Protein AF-0000000074219766 (afdb_homodimer)

Structure (mmCIF, N/CA/C/O backbone):
data_AF-0000000074219766-model_v1
#
loop_
_entity.id
_entity.type
_entity.pdbx_description
1 polymer 'Uncharacterized protein LOC113796504'
#
loop_
_atom_site.group_PDB
_atom_site.id
_atom_site.type_symbol
_atom_site.label_atom_id
_atom_site.label_alt_id
_atom_site.label_comp_id
_atom_site.label_asym_id
_atom_site.label_entity_id
_atom_site.label_seq_id
_atom_site.pdbx_PDB_ins_code
_atom_site.Cartn_x
_atom_site.Cartn_y
_atom_site.Cartn_z
_atom_site.occupancy
_atom_site.B_iso_or_equiv
_atom_site.auth_seq_id
_atom_site.auth_comp_id
_atom_site.auth_asym_id
_atom_site.auth_atom_id
_atom_site.pdbx_PDB_model_num
ATOM 1 N N . MET A 1 1 ? -14.242 17.078 19.812 1 43.06 1 MET A N 1
ATOM 2 C CA . MET A 1 1 ? -14.758 15.852 20.406 1 43.06 1 MET A CA 1
ATOM 3 C C . MET A 1 1 ? -14.766 14.719 19.375 1 43.06 1 MET A C 1
ATOM 5 O O . MET A 1 1 ? -15.086 14.93 18.203 1 43.06 1 MET A O 1
ATOM 9 N N . ALA A 1 2 ? -13.945 13.859 19.609 1 56.91 2 ALA A N 1
ATOM 10 C CA . ALA A 1 2 ? -13.969 12.695 18.734 1 56.91 2 ALA A CA 1
ATOM 11 C C . ALA A 1 2 ? -15.375 12.109 18.641 1 56.91 2 ALA A C 1
ATOM 13 O O . ALA A 1 2 ? -16.016 11.828 19.656 1 56.91 2 ALA A O 1
ATOM 14 N N . HIS A 1 3 ? -16.125 12.391 17.609 1 68.75 3 HIS A N 1
ATOM 15 C CA . HIS A 1 3 ? -17.453 11.852 17.312 1 68.75 3 HIS A CA 1
ATOM 16 C C . HIS A 1 3 ? -17.438 10.328 17.25 1 68.75 3 HIS A C 1
ATOM 18 O O . HIS A 1 3 ? -16.391 9.727 17 1 68.75 3 HIS A O 1
ATOM 24 N N . TRP A 1 4 ? -18.391 9.672 17.938 1 74.44 4 TRP A N 1
ATOM 25 C CA . TRP A 1 4 ? -18.562 8.219 17.953 1 74.44 4 TRP A CA 1
ATOM 26 C C . TRP A 1 4 ? -18.156 7.613 16.625 1 74.44 4 TRP A C 1
ATOM 28 O O . TRP A 1 4 ? -17.641 6.496 16.578 1 74.44 4 TRP A O 1
ATOM 38 N N . SER A 1 5 ? -18.344 8.367 15.609 1 78.31 5 SER A N 1
ATOM 39 C CA . SER A 1 5 ? -18.047 7.875 14.266 1 78.31 5 SER A CA 1
ATOM 40 C C . SER A 1 5 ? -16.547 7.695 14.055 1 78.31 5 SER A C 1
ATOM 42 O O . SER A 1 5 ? -16.109 6.805 13.32 1 78.31 5 SER A O 1
ATOM 44 N N . ASP A 1 6 ? -15.789 8.398 14.758 1 84.25 6 ASP A N 1
ATOM 45 C CA . ASP A 1 6 ? -14.336 8.289 14.641 1 84.25 6 ASP A CA 1
ATOM 46 C C . ASP A 1 6 ? -13.828 6.992 15.273 1 84.25 6 ASP A C 1
ATOM 48 O O . ASP A 1 6 ? -13.047 6.266 14.656 1 84.25 6 ASP A O 1
ATOM 52 N N . TYR A 1 7 ? -14.344 6.703 16.375 1 86.56 7 TYR A N 1
ATOM 53 C CA . TYR A 1 7 ? -13.906 5.508 17.078 1 86.56 7 TYR A CA 1
ATOM 54 C C . TYR A 1 7 ? -14.367 4.246 16.359 1 86.56 7 TYR A C 1
ATOM 56 O O . TYR A 1 7 ? -13.617 3.268 16.281 1 86.56 7 TYR A O 1
ATOM 64 N N . SER A 1 8 ? -15.539 4.352 15.891 1 87.62 8 SER A N 1
ATOM 65 C CA . SER A 1 8 ? -16.062 3.186 15.18 1 87.62 8 SER A CA 1
ATOM 66 C C . SER A 1 8 ? -15.273 2.92 13.906 1 87.62 8 SER A C 1
ATOM 68 O O . SER A 1 8 ? -14.938 1.772 13.602 1 87.62 8 SER A O 1
ATOM 70 N N . LEU A 1 9 ? -14.992 3.922 13.211 1 91.81 9 LEU A N 1
ATOM 71 C CA . LEU A 1 9 ? -14.234 3.758 11.969 1 91.81 9 LEU A CA 1
ATOM 72 C C . LEU A 1 9 ? -12.82 3.258 12.258 1 91.81 9 LEU A C 1
ATOM 74 O O . LEU A 1 9 ? -12.312 2.383 11.547 1 91.81 9 LEU A O 1
ATOM 78 N N . ARG A 1 10 ? -12.25 3.75 13.266 1 93.06 10 ARG A N 1
ATOM 79 C CA . ARG A 1 10 ? -10.93 3.277 13.664 1 93.06 10 ARG A CA 1
ATOM 80 C C . ARG A 1 10 ? -10.961 1.801 14.039 1 93.06 10 ARG A C 1
ATOM 82 O O . ARG A 1 10 ? -10.039 1.051 13.727 1 93.06 10 ARG A O 1
ATOM 89 N N . GLY A 1 11 ? -11.992 1.481 14.703 1 92.12 11 GLY A N 1
ATOM 90 C CA . GLY A 1 11 ? -12.164 0.085 15.07 1 92.12 11 GLY A CA 1
ATOM 91 C C . GLY A 1 11 ? -12.336 -0.83 13.867 1 92.12 11 GLY A C 1
ATOM 92 O O . GLY A 1 11 ? -11.734 -1.904 13.812 1 92.12 11 GLY A O 1
ATOM 93 N N . TRP A 1 12 ? -13.094 -0.426 12.984 1 92 12 TRP A N 1
ATOM 94 C CA . TRP A 1 12 ? -13.328 -1.208 11.773 1 92 12 TRP A CA 1
ATOM 95 C C . TRP A 1 12 ? -12.047 -1.36 10.961 1 92 12 TRP A C 1
ATOM 97 O O . TRP A 1 12 ? -11.75 -2.447 10.461 1 92 12 TRP A O 1
ATOM 107 N N . LEU A 1 13 ? -11.336 -0.304 10.82 1 96.56 13 LEU A N 1
ATOM 108 C CA . LEU A 1 13 ? -10.086 -0.342 10.07 1 96.56 13 LEU A CA 1
ATOM 109 C C . LEU A 1 13 ? -9.07 -1.244 10.766 1 96.56 13 LEU A C 1
ATOM 111 O O . LEU A 1 13 ? -8.352 -2 10.109 1 96.56 13 LEU A O 1
ATOM 115 N N . SER A 1 14 ? -9.07 -1.157 12.086 1 95.88 14 SER A N 1
ATOM 116 C CA . SER A 1 14 ? -8.156 -2.006 12.844 1 95.88 14 SER A CA 1
ATOM 117 C C . SER A 1 14 ? -8.531 -3.477 12.719 1 95.88 14 SER A C 1
ATOM 119 O O . SER A 1 14 ? -7.66 -4.34 12.609 1 95.88 14 SER A O 1
ATOM 121 N N . PHE A 1 15 ? -9.75 -3.73 12.766 1 95.94 15 PHE A N 1
ATOM 122 C CA . PHE A 1 15 ? -10.227 -5.098 12.602 1 95.94 15 PHE A CA 1
ATOM 123 C C . PHE A 1 15 ? -9.852 -5.641 11.227 1 95.94 15 PHE A C 1
ATOM 125 O O . PHE A 1 15 ? -9.375 -6.77 11.109 1 95.94 15 PHE A O 1
ATOM 132 N N . LEU A 1 16 ? -10.094 -4.883 10.258 1 96.62 16 LEU A N 1
ATOM 133 C CA . LEU A 1 16 ? -9.734 -5.266 8.891 1 96.62 16 LEU A CA 1
ATOM 134 C C . LEU A 1 16 ? -8.234 -5.508 8.773 1 96.62 16 LEU A C 1
ATOM 136 O O . LEU A 1 16 ? -7.805 -6.445 8.094 1 96.62 16 LEU A O 1
ATOM 140 N N . ALA A 1 17 ? -7.469 -4.656 9.406 1 97.44 17 ALA A N 1
ATOM 141 C CA . ALA A 1 17 ? -6.023 -4.852 9.414 1 97.44 17 ALA A CA 1
ATOM 142 C C . ALA A 1 17 ? -5.652 -6.199 10.023 1 97.44 17 ALA A C 1
ATOM 144 O O . ALA A 1 17 ? -4.805 -6.918 9.492 1 97.44 17 ALA A O 1
ATOM 145 N N . PHE A 1 18 ? -6.305 -6.551 11.039 1 95.31 18 PHE A N 1
ATOM 146 C CA . PHE A 1 18 ? -6.074 -7.824 11.711 1 95.31 18 PHE A CA 1
ATOM 147 C C . PHE A 1 18 ? -6.422 -8.992 10.789 1 95.31 18 PHE A C 1
ATOM 149 O O . PHE A 1 18 ? -5.711 -10 10.766 1 95.31 18 PHE A O 1
ATOM 156 N N . MET A 1 19 ? -7.422 -8.875 10.078 1 94.75 19 MET A N 1
ATOM 157 C CA . MET A 1 19 ? -7.816 -9.914 9.133 1 94.75 19 MET A CA 1
ATOM 158 C C . MET A 1 19 ? -6.746 -10.117 8.062 1 94.75 19 MET A C 1
ATOM 160 O O . MET A 1 19 ? -6.473 -11.25 7.664 1 94.75 19 MET A O 1
ATOM 164 N N . HIS A 1 20 ? -6.18 -9.031 7.629 1 95.5 20 HIS A N 1
ATOM 165 C CA . HIS A 1 20 ? -5.129 -9.148 6.625 1 95.5 20 HIS A CA 1
ATOM 166 C C . HIS A 1 20 ? -3.867 -9.766 7.219 1 95.5 20 HIS A C 1
ATOM 168 O O . HIS A 1 20 ? -3.143 -10.492 6.535 1 95.5 20 HIS A O 1
ATOM 174 N N . ILE A 1 21 ? -3.611 -9.477 8.453 1 95.62 21 ILE A N 1
ATOM 175 C CA . ILE A 1 21 ? -2.494 -10.133 9.125 1 95.62 21 ILE A CA 1
ATOM 176 C C . ILE A 1 21 ? -2.756 -11.641 9.203 1 95.62 21 ILE A C 1
ATOM 178 O O . ILE A 1 21 ? -1.855 -12.445 8.961 1 95.62 21 ILE A O 1
ATOM 182 N N . GLY A 1 22 ? -3.961 -11.969 9.523 1 91.69 22 GLY A N 1
ATOM 183 C CA . GLY A 1 22 ? -4.34 -13.375 9.562 1 91.69 22 GLY A CA 1
ATOM 184 C C . GLY A 1 22 ? -4.176 -14.07 8.227 1 91.69 22 GLY A C 1
ATOM 185 O O . GLY A 1 22 ? -3.697 -15.211 8.172 1 91.69 22 GLY A O 1
ATOM 186 N N . LEU A 1 23 ? -4.562 -13.422 7.18 1 90.75 23 LEU A N 1
ATOM 187 C CA . LEU A 1 23 ? -4.406 -13.984 5.844 1 90.75 23 LEU A CA 1
ATOM 188 C C . LEU A 1 23 ? -2.934 -14.227 5.52 1 90.75 23 LEU A C 1
ATOM 190 O O . LEU A 1 23 ? -2.578 -15.258 4.957 1 90.75 23 LEU A O 1
ATOM 194 N N . CYS A 1 24 ? -2.133 -13.273 5.902 1 92 24 CYS A N 1
ATOM 195 C CA . CYS A 1 24 ? -0.698 -13.398 5.676 1 92 24 CYS A CA 1
ATOM 196 C C . CYS A 1 24 ? -0.128 -14.594 6.434 1 92 24 CYS A C 1
ATOM 198 O O . CYS A 1 24 ? 0.571 -15.43 5.852 1 92 24 CYS A O 1
ATOM 200 N N . LEU A 1 25 ? -0.467 -14.727 7.621 1 91.19 25 LEU A N 1
ATOM 201 C CA . LEU A 1 25 ? 0.051 -15.812 8.445 1 91.19 25 LEU A CA 1
ATOM 202 C C . LEU A 1 25 ? -0.45 -17.156 7.945 1 91.19 25 LEU A C 1
ATOM 204 O O . LEU A 1 25 ? 0.324 -18.125 7.844 1 91.19 25 LEU A O 1
ATOM 208 N N . ARG A 1 26 ? -1.659 -17.203 7.574 1 87.81 26 ARG A N 1
ATOM 209 C CA . ARG A 1 26 ? -2.236 -18.453 7.094 1 87.81 26 ARG A CA 1
ATOM 210 C C . ARG A 1 26 ? -1.611 -18.859 5.766 1 87.81 26 ARG A C 1
ATOM 212 O O . ARG A 1 26 ? -1.454 -20.062 5.492 1 87.81 26 ARG A O 1
ATOM 219 N N . SER A 1 27 ? -1.308 -17.844 5.004 1 86.5 27 SER A N 1
ATOM 220 C CA . SER A 1 27 ? -0.707 -18.172 3.713 1 86.5 27 SER A CA 1
ATOM 221 C C . SER A 1 27 ? 0.675 -18.797 3.885 1 86.5 27 SER A C 1
ATOM 223 O O . SER A 1 27 ? 1.049 -19.703 3.145 1 86.5 27 SER A O 1
ATOM 225 N N . PHE A 1 28 ? 1.457 -18.422 4.871 1 86.69 28 PHE A N 1
ATOM 226 C CA . PHE A 1 28 ? 2.816 -18.906 5.066 1 86.69 28 PHE A CA 1
ATOM 227 C C . PHE A 1 28 ? 2.816 -20.203 5.863 1 86.69 28 PHE A C 1
ATOM 229 O O . PHE A 1 28 ? 3.643 -21.094 5.617 1 86.69 28 PHE A O 1
ATOM 236 N N . PHE A 1 29 ? 1.91 -20.359 6.727 1 86.12 29 PHE A N 1
ATOM 237 C CA . PHE A 1 29 ? 1.924 -21.516 7.621 1 86.12 29 PHE A CA 1
ATOM 238 C C . PHE A 1 29 ? 1.157 -22.688 7.008 1 86.12 29 PHE A C 1
ATOM 240 O O . PHE A 1 29 ? 1.451 -23.844 7.297 1 86.12 29 PHE A O 1
ATOM 247 N N . ASP A 1 30 ? 0.163 -22.438 6.258 1 81.19 30 ASP A N 1
ATOM 248 C CA . ASP A 1 30 ? -0.625 -23.484 5.629 1 81.19 30 ASP A CA 1
ATOM 249 C C . ASP A 1 30 ? -0.719 -23.281 4.117 1 81.19 30 ASP A C 1
ATOM 251 O O . ASP A 1 30 ? -1.665 -22.656 3.631 1 81.19 30 ASP A O 1
ATOM 255 N N . PRO A 1 31 ? 0.243 -23.844 3.463 1 72 31 PRO A N 1
ATOM 256 C CA . PRO A 1 31 ? 0.191 -23.672 2.01 1 72 31 PRO A CA 1
ATOM 257 C C . PRO A 1 31 ? -1.069 -24.266 1.385 1 72 31 PRO A C 1
ATOM 259 O O . PRO A 1 31 ? -1.483 -23.844 0.302 1 72 31 PRO A O 1
ATOM 262 N N . ASN A 1 32 ? -1.68 -25.125 2.143 1 77.25 32 ASN A N 1
ATOM 263 C CA . ASN A 1 32 ? -2.91 -25.703 1.627 1 77.25 32 ASN A CA 1
ATOM 264 C C . ASN A 1 32 ? -4.094 -24.75 1.779 1 77.25 32 ASN A C 1
ATOM 266 O O . ASN A 1 32 ? -5.125 -24.938 1.129 1 77.25 32 ASN A O 1
ATOM 270 N N . PHE A 1 33 ? -3.834 -23.844 2.6 1 76.69 33 PHE A N 1
ATOM 271 C CA . PHE A 1 33 ? -4.879 -22.844 2.822 1 76.69 33 PHE A CA 1
ATOM 272 C C . PHE A 1 33 ? -5.148 -22.047 1.551 1 76.69 33 PHE A C 1
ATOM 274 O O . PHE A 1 33 ? -6.301 -21.891 1.142 1 76.69 33 PHE A O 1
ATOM 281 N N . LEU A 1 34 ? -4.137 -21.625 0.901 1 73.81 34 LEU A N 1
ATOM 282 C CA . LEU A 1 34 ? -4.289 -20.781 -0.276 1 73.81 34 LEU A CA 1
ATOM 283 C C . LEU A 1 34 ? -4.84 -21.578 -1.454 1 73.81 34 LEU A C 1
ATOM 285 O O . LEU A 1 34 ? -5.797 -21.141 -2.107 1 73.81 34 LEU A O 1
ATOM 289 N N . PHE A 1 35 ? -4.402 -22.75 -1.604 1 74.62 35 PHE A N 1
ATOM 290 C CA . PHE A 1 35 ? -4.734 -23.516 -2.801 1 74.62 35 PHE A CA 1
ATOM 291 C C . PHE A 1 35 ? -5.895 -24.469 -2.531 1 74.62 35 PHE A C 1
ATOM 293 O O . PHE A 1 35 ? -6.52 -24.969 -3.465 1 74.62 35 PHE A O 1
ATOM 300 N N . GLY A 1 36 ? -6.293 -24.531 -1.312 1 72.5 36 GLY A N 1
ATOM 301 C CA . GLY A 1 36 ? -7.406 -25.406 -0.975 1 72.5 36 GLY A CA 1
ATOM 302 C C . GLY A 1 36 ? -8.641 -24.641 -0.533 1 72.5 36 GLY A C 1
ATOM 303 O O . GLY A 1 36 ? -9.758 -24.984 -0.941 1 72.5 36 GLY A O 1
ATOM 304 N N . LYS A 1 37 ? -8.328 -23.531 0.118 1 74.12 37 LYS A N 1
ATOM 305 C CA . LYS A 1 37 ? -9.469 -22.875 0.747 1 74.12 37 LYS A CA 1
ATOM 306 C C . LYS A 1 37 ? -9.773 -21.531 0.079 1 74.12 37 LYS A C 1
ATOM 308 O O . LYS A 1 37 ? -10.914 -21.062 0.09 1 74.12 37 LYS A O 1
ATOM 313 N N . ILE A 1 38 ? -8.844 -21 -0.46 1 75.19 38 ILE A N 1
ATOM 314 C CA . ILE A 1 38 ? -9.07 -19.703 -1.084 1 75.19 38 ILE A CA 1
ATOM 315 C C . ILE A 1 38 ? -9.203 -19.875 -2.596 1 75.19 38 ILE A C 1
ATOM 317 O O . ILE A 1 38 ? -10.18 -19.422 -3.195 1 75.19 38 ILE A O 1
ATOM 321 N N . PHE A 1 39 ? -8.234 -20.547 -3.131 1 77.62 39 PHE A N 1
ATOM 322 C CA . PHE A 1 39 ? -8.25 -20.75 -4.574 1 77.62 39 PHE A CA 1
ATOM 323 C C . PHE A 1 39 ? -8.617 -22.188 -4.922 1 77.62 39 PHE A C 1
ATOM 325 O O . PHE A 1 39 ? -8.438 -23.094 -4.109 1 77.62 39 PHE A O 1
ATOM 332 N N . HIS A 1 40 ? -9.117 -22.297 -5.996 1 76.31 40 HIS A N 1
ATOM 333 C CA . HIS A 1 40 ? -9.523 -23.625 -6.414 1 76.31 40 HIS A CA 1
ATOM 334 C C . HIS A 1 40 ? -8.32 -24.562 -6.547 1 76.31 40 HIS A C 1
ATOM 336 O O . HIS A 1 40 ? -7.223 -24.125 -6.895 1 76.31 40 HIS A O 1
ATOM 342 N N . THR A 1 41 ? -8.539 -25.672 -6.277 1 64.81 41 THR A N 1
ATOM 343 C CA . THR A 1 41 ? -7.547 -26.734 -6.18 1 64.81 41 THR A CA 1
ATOM 344 C C . THR A 1 41 ? -6.832 -26.938 -7.512 1 64.81 41 THR A C 1
ATOM 346 O O . THR A 1 41 ? -5.699 -27.422 -7.551 1 64.81 41 THR A O 1
ATOM 349 N N . ASN A 1 42 ? -7.312 -26.5 -8.531 1 67.44 42 ASN A N 1
ATOM 350 C CA . ASN A 1 42 ? -6.715 -26.797 -9.828 1 67.44 42 ASN A CA 1
ATOM 351 C C . ASN A 1 42 ? -5.566 -25.844 -10.148 1 67.44 42 ASN A C 1
ATOM 353 O O . ASN A 1 42 ? -4.906 -25.984 -11.18 1 67.44 42 ASN A O 1
ATOM 357 N N . ILE A 1 43 ? -5.363 -25.016 -9.164 1 65.12 43 ILE A N 1
ATOM 358 C CA . ILE A 1 43 ? -4.281 -24.078 -9.43 1 65.12 43 ILE A CA 1
ATOM 359 C C . ILE A 1 43 ? -2.961 -24.656 -8.93 1 65.12 43 ILE A C 1
ATOM 361 O O . ILE A 1 43 ? -2.91 -25.281 -7.875 1 65.12 43 ILE A O 1
ATOM 365 N N . HIS A 1 44 ? -1.961 -24.578 -9.758 1 72.12 44 HIS A N 1
ATOM 366 C CA . HIS A 1 44 ? -0.646 -25.078 -9.383 1 72.12 44 HIS A CA 1
ATOM 367 C C . HIS A 1 44 ? -0.093 -24.344 -8.172 1 72.12 44 HIS A C 1
ATOM 369 O O . HIS A 1 44 ? -0.203 -23.109 -8.086 1 72.12 44 HIS A O 1
ATOM 375 N N . LYS A 1 45 ? 0.3 -25.203 -7.328 1 69.62 45 LYS A N 1
ATOM 376 C CA . LYS A 1 45 ? 0.901 -24.656 -6.117 1 69.62 45 LYS A CA 1
ATOM 377 C C . LYS A 1 45 ? 2.242 -23.984 -6.422 1 69.62 45 LYS A C 1
ATOM 379 O O . LYS A 1 45 ? 3.164 -24.641 -6.918 1 69.62 45 LYS A O 1
ATOM 384 N N . GLU A 1 46 ? 2.158 -22.688 -6.398 1 77.88 46 GLU A N 1
ATOM 385 C CA . GLU A 1 46 ? 3.408 -21.969 -6.594 1 77.88 46 GLU A CA 1
ATOM 386 C C . GLU A 1 46 ? 3.814 -21.219 -5.324 1 77.88 46 GLU A C 1
ATOM 388 O O . GLU A 1 46 ? 3.057 -20.391 -4.816 1 77.88 46 GLU A O 1
ATOM 393 N N . THR A 1 47 ? 4.961 -21.547 -4.914 1 82.12 47 THR A N 1
ATOM 394 C CA . THR A 1 47 ? 5.457 -20.984 -3.662 1 82.12 47 THR A CA 1
ATOM 395 C C . THR A 1 47 ? 5.719 -19.484 -3.801 1 82.12 47 THR A C 1
ATOM 397 O O . THR A 1 47 ? 5.59 -18.734 -2.83 1 82.12 47 THR A O 1
ATOM 400 N N . VAL A 1 48 ? 6.066 -19.078 -4.992 1 84.44 48 VAL A N 1
ATOM 401 C CA . VAL A 1 48 ? 6.301 -17.656 -5.227 1 84.44 48 VAL A CA 1
ATOM 402 C C . VAL A 1 48 ? 5.012 -16.875 -4.996 1 84.44 48 VAL A C 1
ATOM 404 O O . VAL A 1 48 ? 5.035 -15.773 -4.449 1 84.44 48 VAL A O 1
ATOM 407 N N . PHE A 1 49 ? 3.953 -17.5 -5.336 1 86.25 49 PHE A N 1
ATOM 408 C CA . PHE A 1 49 ? 2.654 -16.859 -5.164 1 86.25 49 PHE A CA 1
ATOM 409 C C . PHE A 1 49 ? 2.326 -16.688 -3.684 1 86.25 49 PHE A C 1
ATOM 411 O O . PHE A 1 49 ? 1.793 -15.656 -3.277 1 86.25 49 PHE A O 1
ATOM 418 N N . ILE A 1 50 ? 2.68 -17.594 -2.92 1 86.94 50 ILE A N 1
ATOM 419 C CA . ILE A 1 50 ? 2.43 -17.547 -1.483 1 86.94 50 ILE A CA 1
ATOM 420 C C . ILE A 1 50 ? 3.168 -16.359 -0.873 1 86.94 50 ILE A C 1
ATOM 422 O O . ILE A 1 50 ? 2.604 -15.617 -0.06 1 86.94 50 ILE A O 1
ATOM 426 N N . ARG A 1 51 ? 4.301 -16.109 -1.289 1 89.19 51 ARG A N 1
ATOM 427 C CA . ARG A 1 51 ? 5.137 -15.047 -0.745 1 89.19 51 ARG A CA 1
ATOM 428 C C . ARG A 1 51 ? 4.641 -13.68 -1.195 1 89.19 51 ARG A C 1
ATOM 430 O O . ARG A 1 51 ? 4.598 -12.734 -0.4 1 89.19 51 ARG A O 1
ATOM 437 N N . TYR A 1 52 ? 4.297 -13.531 -2.375 1 89.12 52 TYR A N 1
ATOM 438 C CA . TYR A 1 52 ? 3.762 -12.273 -2.877 1 89.12 52 TYR A CA 1
ATOM 439 C C . TYR A 1 52 ? 2.396 -11.977 -2.264 1 89.12 52 TYR A C 1
ATOM 441 O O . TYR A 1 52 ? 2.084 -10.828 -1.952 1 89.12 52 TYR A O 1
ATOM 449 N N . PHE A 1 53 ? 1.624 -13.031 -2.105 1 89.5 53 PHE A N 1
ATOM 450 C CA . PHE A 1 53 ? 0.329 -12.891 -1.45 1 89.5 53 PHE A CA 1
ATOM 451 C C . PHE A 1 53 ? 0.499 -12.406 -0.015 1 89.5 53 PHE A C 1
ATOM 453 O O . PHE A 1 53 ? -0.233 -11.523 0.44 1 89.5 53 PHE A O 1
ATOM 460 N N . GLY A 1 54 ? 1.413 -13.023 0.598 1 90.81 54 GLY A N 1
ATOM 461 C CA . GLY A 1 54 ? 1.706 -12.609 1.961 1 90.81 54 GLY A CA 1
ATOM 462 C C . GLY A 1 54 ? 2.182 -11.172 2.059 1 90.81 54 GLY A C 1
ATOM 463 O O . GLY A 1 54 ? 1.741 -10.43 2.936 1 90.81 54 GLY A O 1
ATOM 464 N N . CYS A 1 55 ? 3.057 -10.758 1.207 1 91.31 55 CYS A N 1
ATOM 465 C CA . CYS A 1 55 ? 3.576 -9.398 1.195 1 91.31 55 CYS A CA 1
ATOM 466 C C . CYS A 1 55 ? 2.467 -8.391 0.894 1 91.31 55 CYS A C 1
ATOM 468 O O . CYS A 1 55 ? 2.408 -7.324 1.505 1 91.31 55 CYS A O 1
ATOM 470 N N . TYR A 1 56 ? 1.672 -8.758 -0.03 1 93.12 56 TYR A N 1
ATOM 471 C CA . TYR A 1 56 ? 0.508 -7.938 -0.348 1 93.12 56 TYR A CA 1
ATOM 472 C C . TYR A 1 56 ? -0.388 -7.77 0.873 1 93.12 56 TYR A C 1
ATOM 474 O O . TYR A 1 56 ? -0.786 -6.648 1.207 1 93.12 56 TYR A O 1
ATOM 482 N N . SER A 1 57 ? -0.625 -8.836 1.577 1 94.12 57 SER A N 1
ATOM 483 C CA . SER A 1 57 ? -1.518 -8.82 2.73 1 94.12 57 SER A CA 1
ATOM 484 C C . SER A 1 57 ? -0.93 -8 3.875 1 94.12 57 SER A C 1
ATOM 486 O O . SER A 1 57 ? -1.639 -7.227 4.52 1 94.12 57 SER A O 1
ATOM 488 N N . ILE A 1 58 ? 0.307 -8.156 4.102 1 95.25 58 ILE A N 1
ATOM 489 C CA . ILE A 1 58 ? 0.928 -7.426 5.203 1 95.25 58 ILE A CA 1
ATOM 490 C C . ILE A 1 58 ? 0.993 -5.941 4.863 1 95.25 58 ILE A C 1
ATOM 492 O O . ILE A 1 58 ? 0.869 -5.09 5.746 1 95.25 58 ILE A O 1
ATOM 496 N N . SER A 1 59 ? 1.199 -5.602 3.643 1 95.69 59 SER A N 1
ATOM 497 C CA . SER A 1 59 ? 1.159 -4.207 3.215 1 95.69 59 SER A CA 1
ATOM 498 C C . SER A 1 59 ? -0.21 -3.588 3.477 1 95.69 59 SER A C 1
ATOM 500 O O . SER A 1 59 ? -0.304 -2.475 3.998 1 95.69 59 SER A O 1
ATOM 502 N N . GLN A 1 60 ? -1.255 -4.336 3.094 1 96.5 60 GLN A N 1
ATOM 503 C CA . GLN A 1 60 ? -2.611 -3.869 3.361 1 96.5 60 GLN A CA 1
ATOM 504 C C . GLN A 1 60 ? -2.828 -3.633 4.852 1 96.5 60 GLN A C 1
ATOM 506 O O . GLN A 1 60 ? -3.379 -2.604 5.25 1 96.5 60 GLN A O 1
ATOM 511 N N . ALA A 1 61 ? -2.35 -4.535 5.605 1 97.25 61 ALA A N 1
ATOM 512 C CA . ALA A 1 61 ? -2.523 -4.434 7.055 1 97.25 61 ALA A CA 1
ATOM 513 C C . ALA A 1 61 ? -1.833 -3.188 7.602 1 97.25 61 ALA A C 1
ATOM 515 O O . ALA A 1 61 ? -2.42 -2.441 8.391 1 97.25 61 ALA A O 1
ATOM 516 N N . PHE A 1 62 ? -0.678 -2.934 7.188 1 96.94 62 PHE A N 1
ATOM 517 C CA . PHE A 1 62 ? 0.091 -1.8 7.691 1 96.94 62 PHE A CA 1
ATOM 518 C C . PHE A 1 62 ? -0.581 -0.484 7.316 1 96.94 62 PHE A C 1
ATOM 520 O O . PHE A 1 62 ? -0.681 0.424 8.148 1 96.94 62 PHE A O 1
ATOM 527 N N . ILE A 1 63 ? -1.02 -0.374 6.137 1 97.38 63 ILE A N 1
ATOM 528 C CA . ILE A 1 63 ? -1.668 0.843 5.66 1 97.38 63 ILE A CA 1
ATOM 529 C C . ILE A 1 63 ? -2.957 1.082 6.445 1 97.38 63 ILE A C 1
ATOM 531 O O . ILE A 1 63 ? -3.24 2.209 6.855 1 97.38 63 ILE A O 1
ATOM 535 N N . LEU A 1 64 ? -3.654 0.039 6.684 1 97.81 64 LEU A N 1
ATOM 536 C CA . LEU A 1 64 ? -4.902 0.151 7.43 1 97.81 64 LEU A CA 1
ATOM 537 C C . LEU A 1 64 ? -4.637 0.587 8.867 1 97.81 64 LEU A C 1
ATOM 539 O O . LEU A 1 64 ? -5.398 1.379 9.43 1 97.81 64 LEU A O 1
ATOM 543 N N . ILE A 1 65 ? -3.615 0.116 9.438 1 97.19 65 ILE A N 1
ATOM 544 C CA . ILE A 1 65 ? -3.238 0.513 10.789 1 97.19 65 ILE A CA 1
ATOM 545 C C . ILE A 1 65 ? -2.904 2.002 10.812 1 97.19 65 ILE A C 1
ATOM 547 O O . ILE A 1 65 ? -3.396 2.74 11.672 1 97.19 65 ILE A O 1
ATOM 551 N N . GLN A 1 66 ? -2.082 2.432 9.898 1 95.88 66 GLN A N 1
ATOM 552 C CA . GLN A 1 66 ? -1.734 3.846 9.828 1 95.88 66 GLN A CA 1
ATOM 553 C C . GLN A 1 66 ? -2.973 4.707 9.578 1 95.88 66 GLN A C 1
ATOM 555 O O . GLN A 1 66 ? -3.084 5.809 10.117 1 95.88 66 GLN A O 1
ATOM 560 N N . SER A 1 67 ? -3.832 4.184 8.766 1 95.5 67 SER A N 1
ATOM 561 C CA . SER A 1 67 ? -5.07 4.902 8.484 1 95.5 67 SER A CA 1
ATOM 562 C C . SER A 1 67 ? -5.918 5.059 9.742 1 95.5 67 SER A C 1
ATOM 564 O O . SER A 1 67 ? -6.52 6.113 9.969 1 95.5 67 SER A O 1
ATOM 566 N N . ALA A 1 68 ? -5.957 4.031 10.516 1 95.56 68 ALA A N 1
ATOM 567 C CA . ALA A 1 68 ? -6.727 4.082 11.758 1 95.56 68 ALA A CA 1
ATOM 568 C C . ALA A 1 68 ? -6.121 5.082 12.734 1 95.56 68 ALA A C 1
ATOM 570 O O . ALA A 1 68 ? -6.848 5.824 13.398 1 95.56 68 ALA A O 1
ATOM 571 N N . ILE A 1 69 ? -4.871 5.137 12.789 1 93.56 69 ILE A N 1
ATOM 572 C CA . ILE A 1 69 ? -4.164 6.016 13.719 1 93.56 69 ILE A CA 1
ATOM 573 C C . ILE A 1 69 ? -4.289 7.465 13.25 1 93.56 69 ILE A C 1
ATOM 575 O O . ILE A 1 69 ? -4.551 8.359 14.062 1 93.56 69 ILE A O 1
ATOM 579 N N . HIS A 1 70 ? -4.09 7.672 11.969 1 92.56 70 HIS A N 1
ATOM 580 C CA . HIS A 1 70 ? -4.117 9.016 11.406 1 92.56 70 HIS A CA 1
ATOM 581 C C . HIS A 1 70 ? -5.348 9.227 10.531 1 92.56 70 HIS A C 1
ATOM 583 O O . HIS A 1 70 ? -5.234 9.641 9.375 1 92.56 70 HIS A O 1
ATOM 589 N N . LEU A 1 71 ? -6.465 9.102 11.164 1 91.38 71 LEU A N 1
ATOM 590 C CA . LEU A 1 71 ? -7.738 9.086 10.453 1 91.38 71 LEU A CA 1
ATOM 591 C C . LEU A 1 71 ? -8 10.43 9.781 1 91.38 71 LEU A C 1
ATOM 593 O O . LEU A 1 71 ? -8.672 10.492 8.75 1 91.38 71 LEU A O 1
ATOM 597 N N . TYR A 1 72 ? -7.387 11.508 10.25 1 87.25 72 TYR A N 1
ATOM 598 C CA . TYR A 1 72 ? -7.727 12.844 9.773 1 87.25 72 TYR A CA 1
ATOM 599 C C . TYR A 1 72 ? -6.758 13.297 8.695 1 87.25 72 TYR A C 1
ATOM 601 O O . TYR A 1 72 ? -6.93 14.367 8.109 1 87.25 72 TYR A O 1
ATOM 609 N N . VAL A 1 73 ? -5.828 12.5 8.336 1 88.94 73 VAL A N 1
ATOM 610 C CA . VAL A 1 73 ? -4.875 12.828 7.285 1 88.94 73 VAL A CA 1
ATOM 611 C C . VAL A 1 73 ? -5.434 12.391 5.93 1 88.94 73 VAL A C 1
ATOM 613 O O . VAL A 1 73 ? -5.348 11.219 5.566 1 88.94 73 VAL A O 1
ATOM 616 N N . LEU A 1 74 ? -5.844 13.266 5.215 1 88.69 74 LEU A N 1
ATOM 617 C CA . LEU A 1 74 ? -6.605 13.023 3.998 1 88.69 74 LEU A CA 1
ATOM 618 C C . LEU A 1 74 ? -5.766 12.266 2.975 1 88.69 74 LEU A C 1
ATOM 620 O O . LEU A 1 74 ? -6.23 11.281 2.389 1 88.69 74 LEU A O 1
ATOM 624 N N . PRO A 1 75 ? -4.551 12.672 2.686 1 90 75 PRO A N 1
ATOM 625 C CA . PRO A 1 75 ? -3.785 11.93 1.68 1 90 75 PRO A CA 1
ATOM 626 C C . PRO A 1 75 ? -3.6 10.461 2.043 1 90 75 PRO A C 1
ATOM 628 O O . PRO A 1 75 ? -3.553 9.602 1.158 1 90 75 PRO A O 1
ATOM 631 N N . LEU A 1 76 ? -3.492 10.25 3.275 1 93.5 76 LEU A N 1
ATOM 632 C CA . LEU A 1 76 ? -3.389 8.875 3.74 1 93.5 76 LEU A CA 1
ATOM 633 C C . LEU A 1 76 ? -4.688 8.117 3.486 1 93.5 76 LEU A C 1
ATOM 635 O O . LEU A 1 76 ? -4.664 6.953 3.074 1 93.5 76 LEU A O 1
ATOM 639 N N . GLN A 1 77 ? -5.754 8.836 3.723 1 93.62 77 GLN A N 1
ATOM 640 C CA . GLN A 1 77 ? -7.051 8.195 3.535 1 93.62 77 GLN A CA 1
ATOM 641 C C . GLN A 1 77 ? -7.336 7.949 2.057 1 93.62 77 GLN A C 1
ATOM 643 O O . GLN A 1 77 ? -8 6.977 1.7 1 93.62 77 GLN A O 1
ATOM 648 N 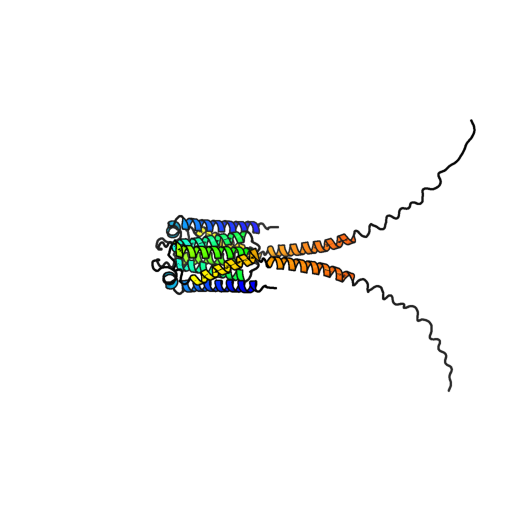N . THR A 1 78 ? -6.805 8.75 1.208 1 93.62 78 THR A N 1
ATOM 649 C CA . THR A 1 78 ? -6.938 8.539 -0.228 1 93.62 78 THR A CA 1
ATOM 650 C C . THR A 1 78 ? -6.254 7.238 -0.646 1 93.62 78 THR A C 1
ATOM 652 O O . THR A 1 78 ? -6.781 6.492 -1.475 1 93.62 78 THR A O 1
ATOM 655 N N . ILE A 1 79 ? -5.133 6.961 -0.097 1 96.81 79 ILE A N 1
ATOM 656 C CA . ILE A 1 79 ? -4.414 5.715 -0.355 1 96.81 79 ILE A CA 1
ATOM 657 C C . ILE A 1 79 ? -5.258 4.527 0.102 1 96.81 79 ILE A C 1
ATOM 659 O O . ILE A 1 79 ? -5.418 3.553 -0.635 1 96.81 79 ILE A O 1
ATOM 663 N N . THR A 1 80 ? -5.777 4.688 1.3 1 97.06 80 THR A N 1
ATOM 664 C CA . THR A 1 80 ? -6.559 3.598 1.876 1 97.06 80 THR A CA 1
ATOM 665 C C . THR A 1 80 ? -7.801 3.318 1.032 1 97.06 80 THR A C 1
ATOM 667 O O . THR A 1 80 ? -8.117 2.162 0.747 1 97.06 80 THR A O 1
ATOM 670 N N . ILE A 1 81 ? -8.461 4.344 0.619 1 96.62 81 ILE A N 1
ATOM 671 C CA . ILE A 1 81 ? -9.648 4.203 -0.218 1 96.62 81 ILE A CA 1
ATOM 672 C C . ILE A 1 81 ? -9.281 3.51 -1.526 1 96.62 81 ILE A C 1
ATOM 674 O O . ILE A 1 81 ? -9.969 2.584 -1.963 1 96.62 81 ILE A O 1
ATOM 678 N N . PHE A 1 82 ? -8.266 3.926 -2.111 1 96.69 82 PHE A N 1
ATOM 679 C CA . PHE A 1 82 ? -7.801 3.326 -3.357 1 96.69 82 PHE A CA 1
ATOM 680 C C . PHE A 1 82 ? -7.512 1.842 -3.17 1 96.69 82 PHE A C 1
ATOM 682 O O . PHE A 1 82 ? -7.914 1.017 -3.99 1 96.69 82 PHE A O 1
ATOM 689 N N . LEU A 1 83 ? -6.852 1.472 -2.107 1 97 83 LEU A N 1
ATOM 690 C CA . LEU A 1 83 ? -6.457 0.087 -1.867 1 97 83 LEU A CA 1
ATOM 691 C C . LEU A 1 83 ? -7.68 -0.784 -1.589 1 97 83 LEU A C 1
ATOM 693 O O . LEU A 1 83 ? -7.719 -1.95 -1.986 1 97 83 LEU A O 1
ATOM 697 N N . LEU A 1 84 ? -8.602 -0.176 -0.892 1 97.62 84 LEU A N 1
ATOM 698 C CA . LEU A 1 84 ? -9.828 -0.918 -0.629 1 97.62 84 LEU A CA 1
ATOM 699 C C . LEU A 1 84 ? -10.586 -1.19 -1.924 1 97.62 84 LEU A C 1
ATOM 701 O O . LEU A 1 84 ? -11.102 -2.293 -2.127 1 97.62 84 LEU A O 1
ATOM 705 N N . ILE A 1 85 ? -10.641 -0.246 -2.764 1 96.94 85 ILE A N 1
ATOM 706 C CA . ILE A 1 85 ? -11.297 -0.415 -4.055 1 96.94 85 ILE A CA 1
ATOM 707 C C . ILE A 1 85 ? -10.578 -1.489 -4.863 1 96.94 85 ILE A C 1
ATOM 709 O O . ILE A 1 85 ? -11.219 -2.373 -5.441 1 96.94 85 ILE A O 1
ATOM 713 N N . LEU A 1 86 ? -9.273 -1.37 -4.914 1 96.12 86 LEU A N 1
ATOM 714 C CA . LEU A 1 86 ? -8.461 -2.334 -5.652 1 96.12 86 LEU A CA 1
ATOM 715 C C . LEU A 1 86 ? -8.695 -3.748 -5.125 1 96.12 86 LEU A C 1
ATOM 717 O O . LEU A 1 86 ? -8.836 -4.691 -5.91 1 96.12 86 LEU A O 1
ATOM 721 N N . PHE A 1 87 ? -8.703 -3.91 -3.797 1 95.75 87 PHE A N 1
ATOM 722 C CA . PHE A 1 87 ? -8.914 -5.207 -3.166 1 95.75 87 PHE A CA 1
ATOM 723 C C . PHE A 1 87 ? -10.289 -5.766 -3.518 1 95.75 87 PHE A C 1
ATOM 725 O O . PHE A 1 87 ? -10.414 -6.938 -3.873 1 95.75 87 PHE A O 1
ATOM 732 N N . ILE A 1 88 ? -11.305 -4.938 -3.467 1 95.88 88 ILE A N 1
ATOM 733 C CA . ILE A 1 88 ? -12.672 -5.348 -3.758 1 95.88 88 ILE A CA 1
ATOM 734 C C . ILE A 1 88 ? -12.789 -5.781 -5.219 1 95.88 88 ILE A C 1
ATOM 736 O O . ILE A 1 88 ? -13.352 -6.832 -5.52 1 95.88 88 ILE A O 1
ATOM 740 N N . ILE A 1 89 ? -12.227 -5.02 -6.129 1 95.12 89 ILE A N 1
ATOM 741 C CA . ILE A 1 89 ? -12.25 -5.344 -7.551 1 95.12 89 ILE A CA 1
ATOM 742 C C . ILE A 1 89 ? -11.516 -6.656 -7.797 1 95.12 89 ILE A C 1
ATOM 744 O O . ILE A 1 89 ? -11.977 -7.504 -8.57 1 95.12 89 ILE A O 1
ATOM 748 N N . LEU A 1 90 ? -10.422 -6.801 -7.141 1 94 90 LEU A N 1
ATOM 749 C CA . LEU A 1 90 ? -9.633 -8.016 -7.305 1 94 90 LEU A CA 1
ATOM 750 C C . LEU A 1 90 ? -10.43 -9.242 -6.891 1 94 90 LEU A C 1
ATOM 752 O O . LEU A 1 90 ? -10.484 -10.227 -7.633 1 94 90 LEU A O 1
ATOM 756 N N . ILE A 1 91 ? -11.062 -9.172 -5.777 1 92.75 91 ILE A N 1
ATOM 757 C CA . ILE A 1 91 ? -11.828 -10.305 -5.266 1 92.75 91 ILE A CA 1
ATOM 758 C C . ILE A 1 91 ? -13.031 -10.562 -6.164 1 92.75 91 ILE A C 1
ATOM 760 O O . ILE A 1 91 ? -13.344 -11.711 -6.484 1 92.75 91 ILE A O 1
ATOM 7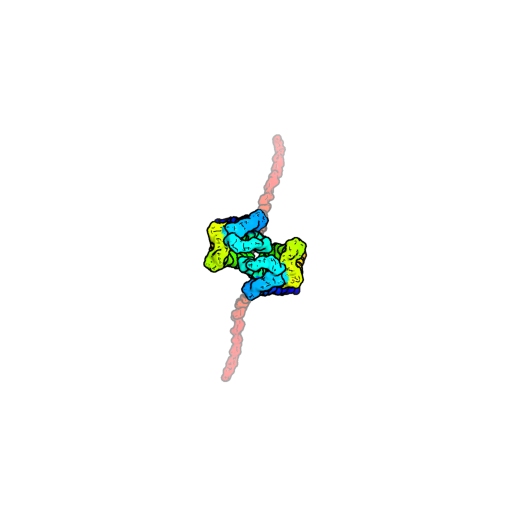64 N N . LEU A 1 92 ? -13.68 -9.578 -6.574 1 93 92 LEU A N 1
ATOM 765 C CA . LEU A 1 92 ? -14.844 -9.719 -7.441 1 93 92 LEU A CA 1
ATOM 766 C C . LEU A 1 92 ? -14.445 -10.336 -8.781 1 93 92 LEU A C 1
ATOM 768 O O . LEU A 1 92 ? -15.125 -11.242 -9.281 1 93 92 LEU A O 1
ATOM 772 N N . LEU A 1 93 ? -13.305 -9.914 -9.312 1 90.88 93 LEU A N 1
ATOM 773 C CA . LEU A 1 93 ? -12.844 -10.438 -10.594 1 90.88 93 LEU A CA 1
ATOM 774 C C . LEU A 1 93 ? -12.406 -11.891 -10.469 1 90.88 93 LEU A C 1
ATOM 776 O O . LEU A 1 93 ? -12.766 -12.727 -11.297 1 90.88 93 LEU A O 1
ATOM 780 N N . GLU A 1 94 ? -11.773 -12.141 -9.461 1 90.75 94 GLU A N 1
ATOM 781 C CA . GLU A 1 94 ? -11.289 -13.5 -9.258 1 90.75 94 GLU A CA 1
ATOM 782 C C . GLU A 1 94 ? -12.438 -14.461 -8.969 1 90.75 94 GLU A C 1
ATOM 784 O O . GLU A 1 94 ? -12.422 -15.617 -9.414 1 90.75 94 GLU A O 1
ATOM 789 N N . SER A 1 95 ? -13.406 -14.008 -8.273 1 88.75 95 SER A N 1
ATOM 790 C CA . SER A 1 95 ? -14.5 -14.875 -7.855 1 88.75 95 SER A CA 1
ATOM 791 C C . SER A 1 95 ? -15.547 -15.016 -8.953 1 88.75 95 SER A C 1
ATOM 793 O O . SER A 1 95 ? -16.062 -16.109 -9.188 1 88.75 95 SER A O 1
ATOM 795 N N . PHE A 1 96 ? -15.867 -14 -9.664 1 90 96 PHE A N 1
ATOM 796 C CA . PHE A 1 96 ? -17.031 -14.039 -10.539 1 90 96 PHE A CA 1
ATOM 797 C C . PHE A 1 96 ? -16.609 -14.055 -12.008 1 90 96 PHE A C 1
ATOM 799 O O . PHE A 1 96 ? -17.312 -14.594 -12.859 1 90 96 PHE A O 1
ATOM 806 N N . TYR A 1 97 ? -15.539 -13.469 -12.328 1 88.88 97 TYR A N 1
ATOM 807 C CA . TYR A 1 97 ? -15.109 -13.43 -13.719 1 88.88 97 TYR A CA 1
ATOM 808 C C . TYR A 1 97 ? -14.164 -14.578 -14.031 1 88.88 97 TYR A C 1
ATOM 810 O O . TYR A 1 97 ? -14.414 -15.375 -14.938 1 88.88 97 TYR A O 1
ATOM 818 N N . TYR A 1 98 ? -13.094 -14.758 -13.297 1 87.56 98 TYR A N 1
ATOM 819 C CA . TYR A 1 98 ? -12.109 -15.789 -13.57 1 87.56 98 TYR A CA 1
ATOM 820 C C . TYR A 1 98 ? -12.484 -17.094 -12.883 1 87.56 98 TYR A C 1
ATOM 822 O O . TYR A 1 98 ? -12 -18.172 -13.258 1 87.56 98 TYR A O 1
ATOM 830 N N . CYS A 1 99 ? -13.258 -17.047 -11.875 1 86.44 99 CYS A N 1
ATOM 831 C CA . CYS A 1 99 ? -13.758 -18.203 -11.156 1 86.44 99 CYS A CA 1
ATOM 832 C C . CYS A 1 99 ? -12.602 -19.047 -10.609 1 86.44 99 CYS A C 1
ATOM 834 O O . CYS A 1 99 ? -12.625 -20.281 -10.719 1 86.44 99 CYS A O 1
ATOM 836 N N . THR A 1 100 ? -11.609 -18.297 -10.156 1 85.56 100 THR A N 1
ATOM 837 C CA . THR A 1 100 ? -10.453 -18.984 -9.586 1 85.56 100 THR A CA 1
ATOM 838 C C . THR A 1 100 ? -10.523 -18.984 -8.062 1 85.56 100 THR A C 1
ATOM 840 O O . THR A 1 100 ? -9.805 -19.75 -7.41 1 85.56 100 THR A O 1
ATOM 843 N N . LEU A 1 101 ? -11.336 -18.125 -7.551 1 85.44 101 LEU A N 1
ATOM 844 C CA . LEU A 1 101 ? -11.438 -17.953 -6.105 1 85.44 101 LEU A CA 1
ATOM 845 C C . LEU A 1 101 ? -12.805 -18.422 -5.598 1 85.44 101 LEU A C 1
ATOM 847 O O . LEU A 1 101 ? -13.828 -18.156 -6.227 1 85.44 101 LEU A O 1
ATOM 851 N N . ASP A 1 102 ? -12.734 -19.156 -4.5 1 82.56 102 ASP A N 1
ATOM 852 C CA . ASP A 1 102 ? -13.969 -19.5 -3.805 1 82.56 102 ASP A CA 1
ATOM 853 C C . ASP A 1 102 ? -14.508 -18.297 -3.014 1 82.56 102 ASP A C 1
ATOM 855 O O . ASP A 1 102 ? -13.898 -17.891 -2.021 1 82.56 102 ASP A O 1
ATOM 859 N N . PHE A 1 103 ? -15.602 -17.875 -3.416 1 81.38 103 PHE A N 1
ATOM 860 C CA . PHE A 1 103 ? -16.156 -16.656 -2.832 1 81.38 103 PHE A CA 1
ATOM 861 C C . PHE A 1 103 ? -16.516 -16.875 -1.367 1 81.38 103 PHE A C 1
ATOM 863 O O . PHE A 1 103 ? -16.359 -15.969 -0.546 1 81.38 103 PHE A O 1
ATOM 870 N N . TYR A 1 104 ? -16.938 -17.984 -1.019 1 77.75 104 TYR A N 1
ATOM 871 C CA . TYR A 1 104 ? -17.391 -18.281 0.338 1 77.75 104 TYR A CA 1
ATOM 872 C C . TYR A 1 104 ? -16.234 -18.797 1.192 1 77.75 104 TYR A C 1
ATOM 874 O O . TYR A 1 104 ? -16.438 -19.188 2.346 1 77.75 104 TYR A O 1
ATOM 882 N N . GLY A 1 105 ? -15.117 -18.578 0.786 1 77.06 105 GLY A N 1
ATOM 883 C CA . GLY A 1 105 ? -13.961 -19.078 1.509 1 77.06 105 GLY A CA 1
ATOM 884 C C . GLY A 1 105 ? -13.359 -18.047 2.447 1 77.06 105 GLY A C 1
ATOM 885 O O . GLY A 1 105 ? -14.078 -17.234 3.02 1 77.06 105 GLY A O 1
ATOM 886 N N . GLY A 1 106 ? -12.125 -18.156 2.682 1 77 106 GLY A N 1
ATOM 887 C CA . GLY A 1 106 ? -11.367 -17.391 3.652 1 77 106 GLY A CA 1
ATOM 888 C C . GLY A 1 106 ? -11.32 -15.906 3.336 1 77 106 GLY A C 1
ATOM 889 O O . GLY A 1 106 ? -11.016 -15.086 4.207 1 77 106 GLY A O 1
ATOM 890 N N . THR A 1 107 ? -11.719 -15.5 2.16 1 83.06 107 THR A N 1
ATOM 891 C CA . THR A 1 107 ? -11.594 -14.102 1.77 1 83.06 107 THR A CA 1
ATOM 892 C C . THR A 1 107 ? -12.93 -13.375 1.905 1 83.06 107 THR A C 1
ATOM 894 O O . THR A 1 107 ? -12.992 -12.148 1.772 1 83.06 107 THR A O 1
ATOM 897 N N . LEU A 1 108 ? -13.969 -14.047 2.291 1 85.94 108 LEU A N 1
ATOM 898 C CA . LEU A 1 108 ? -15.289 -13.445 2.361 1 85.94 108 LEU A CA 1
ATOM 899 C C . LEU A 1 108 ? -15.344 -12.375 3.443 1 85.94 108 LEU A C 1
ATOM 901 O O . LEU A 1 108 ? -15.867 -11.281 3.215 1 85.94 108 LEU A O 1
ATOM 905 N N . LEU A 1 109 ? -14.773 -12.719 4.523 1 88.75 109 LEU A N 1
ATOM 906 C CA . LEU A 1 109 ? -14.852 -11.797 5.652 1 88.75 109 LEU A CA 1
ATOM 907 C C . LEU A 1 109 ? -14.062 -10.523 5.367 1 88.75 109 LEU A C 1
ATOM 909 O O . LEU A 1 109 ? -14.594 -9.414 5.504 1 88.75 109 LEU A O 1
ATOM 913 N N . PRO A 1 110 ? -12.844 -10.648 5.027 1 90.06 110 PRO A N 1
ATOM 914 C CA . PRO A 1 110 ? -12.109 -9.43 4.672 1 90.06 110 PRO A CA 1
ATOM 915 C C . PRO A 1 110 ? -12.781 -8.648 3.541 1 90.06 110 PRO A C 1
ATOM 917 O O . PRO A 1 110 ? -12.719 -7.414 3.518 1 90.06 110 PRO A O 1
ATOM 920 N N . PHE A 1 111 ? -13.383 -9.305 2.697 1 93.31 111 PHE A N 1
ATOM 921 C CA . PHE A 1 111 ? -14.062 -8.656 1.58 1 93.31 111 PHE A CA 1
ATOM 922 C C . PHE A 1 111 ? -15.242 -7.824 2.072 1 93.31 111 PHE A C 1
ATOM 924 O O . PHE A 1 111 ? -15.352 -6.641 1.736 1 93.31 111 PHE A O 1
ATOM 931 N N . MET A 1 112 ? -16.078 -8.383 2.861 1 93.25 112 MET A N 1
ATOM 932 C CA . MET A 1 112 ? -17.234 -7.672 3.408 1 93.25 112 MET A CA 1
ATOM 933 C C . MET A 1 112 ? -16.781 -6.488 4.262 1 93.25 112 MET A C 1
ATOM 935 O O . MET A 1 112 ? -17.359 -5.398 4.164 1 93.25 112 MET A O 1
ATOM 939 N N . MET A 1 113 ? -15.828 -6.777 5.047 1 93.88 113 MET A N 1
ATOM 940 C CA . MET A 1 113 ? -15.297 -5.723 5.902 1 93.88 113 MET A CA 1
ATOM 941 C C . MET A 1 113 ? -14.727 -4.578 5.07 1 93.88 113 MET A C 1
ATOM 943 O O . MET A 1 113 ? -14.82 -3.414 5.461 1 93.88 113 MET A O 1
ATOM 947 N N . SER A 1 114 ? -14.133 -4.898 4 1 96 114 SER A N 1
ATOM 948 C CA . SER A 1 114 ? -13.57 -3.877 3.125 1 96 114 SER A CA 1
ATOM 949 C C . SER A 1 114 ? -14.656 -3.002 2.514 1 96 114 SER A C 1
ATOM 951 O O . SER A 1 114 ? -14.492 -1.787 2.395 1 96 114 SER A O 1
ATOM 953 N N . ILE A 1 115 ? -15.75 -3.588 2.16 1 95.62 115 ILE A N 1
ATOM 954 C CA . ILE A 1 115 ? -16.859 -2.838 1.582 1 95.62 115 ILE A CA 1
ATOM 955 C C . ILE A 1 115 ? -17.406 -1.85 2.609 1 95.62 115 ILE A C 1
ATOM 957 O O . ILE A 1 115 ? -17.578 -0.667 2.311 1 95.62 115 ILE A O 1
ATOM 961 N N . ILE A 1 116 ? -17.578 -2.287 3.746 1 94.94 116 ILE A N 1
ATOM 962 C CA . ILE A 1 116 ? -18.125 -1.458 4.812 1 94.94 116 ILE A CA 1
ATOM 963 C C . ILE A 1 116 ? -17.156 -0.334 5.148 1 94.94 116 ILE A C 1
ATOM 965 O O . ILE A 1 116 ? -17.562 0.826 5.281 1 94.94 116 ILE A O 1
ATOM 969 N N . SER A 1 117 ? -15.898 -0.677 5.305 1 95.19 117 SER A N 1
ATOM 970 C CA . SER A 1 117 ? -14.883 0.321 5.621 1 95.19 117 SER A CA 1
ATOM 971 C C . SER A 1 117 ? -14.781 1.376 4.527 1 95.19 117 SER A C 1
ATOM 973 O O . SER A 1 117 ? -14.617 2.564 4.812 1 95.19 117 SER A O 1
ATOM 975 N N . LEU A 1 118 ? -14.914 0.95 3.336 1 96.69 118 LEU A N 1
ATOM 976 C CA . LEU A 1 118 ? -14.852 1.864 2.201 1 96.69 118 LEU A CA 1
ATOM 977 C C . LEU A 1 118 ? -15.992 2.875 2.25 1 96.69 118 LEU A C 1
ATOM 979 O O . LEU A 1 118 ? -15.766 4.082 2.135 1 96.69 118 LEU A O 1
ATOM 983 N N . ILE A 1 119 ? -17.125 2.408 2.414 1 94.75 119 ILE A N 1
ATOM 984 C CA . ILE A 1 119 ? -18.297 3.268 2.471 1 94.75 119 ILE A CA 1
ATOM 985 C C . ILE A 1 119 ? -18.172 4.25 3.631 1 94.75 119 ILE A C 1
ATOM 987 O O . ILE A 1 119 ? -18.422 5.445 3.473 1 94.75 119 ILE A O 1
ATOM 991 N N . TRP A 1 120 ? -17.734 3.76 4.699 1 92.81 120 TRP A N 1
ATOM 992 C CA . TRP A 1 120 ? -17.594 4.586 5.891 1 92.81 120 TRP A CA 1
ATOM 993 C C . TRP A 1 120 ? -16.516 5.656 5.684 1 92.81 120 TRP A C 1
ATOM 995 O O . TRP A 1 120 ? -16.703 6.809 6.082 1 92.81 120 TRP A O 1
ATOM 1005 N N . LEU A 1 121 ? -15.484 5.262 5.141 1 93.75 121 LEU A N 1
ATOM 1006 C CA . LEU A 1 121 ? -14.406 6.207 4.902 1 93.75 121 LEU A CA 1
ATOM 1007 C C . LEU A 1 121 ? -14.852 7.324 3.963 1 93.75 121 LEU A C 1
ATOM 1009 O O . LEU A 1 121 ? -14.57 8.5 4.207 1 93.75 121 LEU A O 1
ATOM 1013 N N . ILE A 1 122 ? -15.562 6.953 2.959 1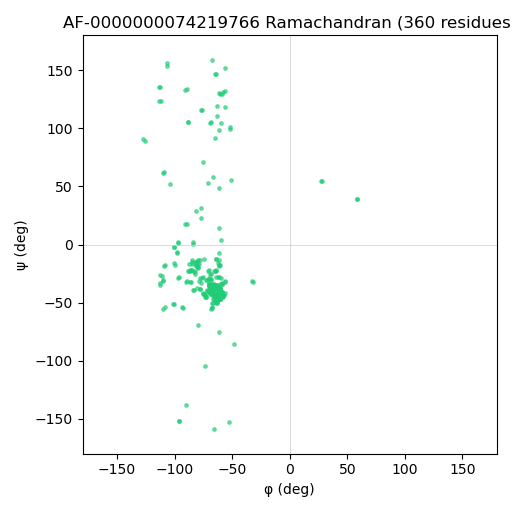 92.5 122 ILE A N 1
ATOM 1014 C CA . ILE A 1 122 ? -16.047 7.926 1.988 1 92.5 122 ILE A CA 1
ATOM 1015 C C . ILE A 1 122 ? -17.031 8.875 2.658 1 92.5 122 ILE A C 1
ATOM 1017 O O . ILE A 1 122 ? -16.953 10.094 2.49 1 92.5 122 ILE A O 1
ATOM 1021 N N . LEU A 1 123 ? -17.891 8.359 3.42 1 88.12 123 LEU A N 1
ATOM 1022 C CA . LEU A 1 123 ? -18.859 9.18 4.133 1 88.12 123 LEU A CA 1
ATOM 1023 C C . LEU A 1 123 ? -18.172 10.094 5.141 1 88.12 123 LEU A C 1
ATOM 1025 O O . LEU A 1 123 ? -18.516 11.273 5.258 1 88.12 123 LEU A O 1
ATOM 1029 N N . PHE A 1 124 ? -17.266 9.516 5.777 1 85 124 PHE A N 1
ATOM 1030 C CA . PHE A 1 124 ? -16.531 10.234 6.816 1 85 124 PHE A CA 1
ATOM 1031 C C . PHE A 1 124 ? -15.773 11.414 6.23 1 85 124 PHE A C 1
ATOM 1033 O O . PHE A 1 124 ? -15.828 12.523 6.762 1 85 124 PHE A O 1
ATOM 1040 N N . HIS A 1 125 ? -15.141 11.273 5.18 1 83.62 125 HIS A N 1
ATOM 1041 C CA . HIS A 1 125 ? -14.234 12.297 4.676 1 83.62 125 HIS A CA 1
ATOM 1042 C C . HIS A 1 125 ? -14.922 13.188 3.646 1 83.62 125 HIS A C 1
ATOM 1044 O O . HIS A 1 125 ? -14.625 14.383 3.549 1 83.62 125 HIS A O 1
ATOM 1050 N N . PHE A 1 126 ? -15.867 12.68 2.979 1 81 126 PHE A N 1
ATOM 1051 C CA . PHE A 1 126 ? -16.406 13.469 1.878 1 81 126 PHE A CA 1
ATOM 1052 C C . PHE A 1 126 ? -17.797 13.984 2.215 1 81 126 PHE A C 1
ATOM 1054 O O . PHE A 1 126 ? -18.281 14.945 1.608 1 81 126 PHE A O 1
ATOM 1061 N N . VAL A 1 127 ? -18.453 13.422 3.158 1 75.81 127 VAL A N 1
ATOM 1062 C CA . VAL A 1 127 ? -19.797 13.883 3.496 1 75.81 127 VAL A CA 1
ATOM 1063 C C . VAL A 1 127 ? -19.766 14.609 4.836 1 75.81 127 VAL A C 1
ATOM 1065 O O . VAL A 1 127 ? -20.172 15.773 4.926 1 75.81 127 VAL A O 1
ATOM 1068 N N . TRP A 1 128 ? -19.234 13.992 5.957 1 69.69 128 TRP A N 1
ATOM 1069 C CA . TRP A 1 128 ? -19.312 14.562 7.301 1 69.69 128 TRP A CA 1
ATOM 1070 C C . TRP A 1 128 ? -18.141 15.508 7.562 1 69.69 128 TRP A C 1
ATOM 1072 O O . TRP A 1 128 ? -18.297 16.5 8.273 1 69.69 128 TRP A O 1
ATOM 1082 N N . LYS A 1 129 ? -17.062 15.406 6.879 1 65.81 129 LYS A N 1
ATOM 1083 C CA . LYS A 1 129 ? -15.859 16.219 6.965 1 65.81 129 LYS A CA 1
ATOM 1084 C C . LYS A 1 129 ? -15.688 16.797 8.367 1 65.81 129 LYS A C 1
ATOM 1086 O O . LYS A 1 129 ? -15.547 18.016 8.531 1 65.81 129 LYS A O 1
ATOM 1091 N N . PRO A 1 130 ? -15.695 15.938 9.344 1 60.47 130 PRO A N 1
ATOM 1092 C CA . PRO A 1 130 ? -15.578 16.469 10.703 1 60.47 130 PRO A CA 1
ATOM 1093 C C . PRO A 1 130 ? -14.25 17.172 10.961 1 60.47 130 PRO A C 1
ATOM 1095 O O . PRO A 1 130 ? -14.156 18.016 11.844 1 60.47 130 PRO A O 1
ATOM 1098 N N . TRP A 1 131 ? -13.188 16.828 10.133 1 60.38 131 TRP A N 1
ATOM 1099 C CA . TRP A 1 131 ? -11.859 17.406 10.32 1 60.38 131 TRP A CA 1
ATOM 1100 C C . TRP A 1 131 ? -11.867 18.891 9.984 1 60.38 131 TRP A C 1
ATOM 1102 O O . TRP A 1 131 ? -11.062 19.672 10.516 1 60.38 131 TRP A O 1
ATOM 1112 N N . LEU A 1 132 ? -12.641 19.203 9.016 1 59.59 132 LEU A N 1
ATOM 1113 C CA . LEU A 1 132 ? -12.789 20.625 8.711 1 59.59 132 LEU A CA 1
ATOM 1114 C C . LEU A 1 132 ? -13.312 21.391 9.922 1 59.59 132 LEU A C 1
ATOM 1116 O O . LEU A 1 132 ? -12.875 22.516 10.188 1 59.59 132 LEU A O 1
ATOM 1120 N N . ARG A 1 133 ? -14.086 20.719 10.617 1 55.03 133 ARG A N 1
ATOM 1121 C CA . ARG A 1 133 ? -14.672 21.375 11.773 1 55.03 133 ARG A CA 1
ATOM 1122 C C . ARG A 1 133 ? -13.641 21.562 12.875 1 55.03 133 ARG A C 1
ATOM 1124 O O . ARG A 1 133 ? -13.633 22.594 13.562 1 55.03 133 ARG A O 1
ATOM 1131 N N . VAL A 1 134 ? -12.742 20.672 12.914 1 54.56 134 VAL A N 1
ATOM 1132 C CA . VAL A 1 134 ? -11.734 20.75 13.969 1 54.56 134 VAL A CA 1
ATOM 1133 C C . VAL A 1 134 ? -10.734 21.859 13.648 1 54.56 134 VAL A C 1
ATOM 1135 O O . VAL A 1 134 ? -10.336 22.625 14.531 1 54.56 134 VAL A O 1
ATOM 1138 N N . GLU A 1 135 ? -10.312 21.969 12.391 1 56.81 135 GLU A N 1
ATOM 1139 C CA . GLU A 1 135 ? -9.391 23.031 11.984 1 56.81 135 GLU A CA 1
ATOM 1140 C C . GLU A 1 135 ? -10.008 24.406 12.188 1 56.81 135 GLU A C 1
ATOM 1142 O O . GLU A 1 135 ? -9.344 25.328 12.664 1 56.81 135 GLU A O 1
ATOM 1147 N N . ILE A 1 136 ? -11.25 24.5 11.898 1 55.19 136 ILE A N 1
ATOM 1148 C CA . ILE A 1 136 ? -11.953 25.766 12.062 1 55.19 136 ILE A CA 1
ATOM 1149 C C . ILE A 1 136 ? -12.023 26.125 13.547 1 55.19 136 ILE A C 1
ATOM 1151 O O . ILE A 1 136 ? -11.805 27.281 13.93 1 55.19 136 ILE A O 1
ATOM 1155 N N . ASN A 1 137 ? -12.266 25.109 14.312 1 52.72 137 ASN A N 1
ATOM 1156 C CA . ASN A 1 137 ? -12.375 25.375 15.742 1 52.72 137 ASN A CA 1
ATOM 1157 C C . ASN A 1 137 ? -11.023 25.766 16.344 1 52.72 137 ASN A C 1
ATOM 1159 O O . ASN A 1 137 ? -10.953 26.641 17.203 1 52.72 137 ASN A O 1
ATOM 1163 N N . GLU A 1 138 ? -10.031 25.125 15.891 1 55.25 138 GLU A N 1
ATOM 1164 C CA . GLU A 1 138 ? -8.695 25.453 16.375 1 55.25 138 GLU A CA 1
ATOM 1165 C C . GLU A 1 138 ? -8.297 26.875 15.969 1 55.25 138 GLU A C 1
ATOM 1167 O O . GLU A 1 138 ? -7.688 27.594 16.75 1 55.25 138 GLU A O 1
ATOM 1172 N N . ASP A 1 139 ? -8.625 27.25 14.758 1 55.94 139 ASP A N 1
ATOM 1173 C CA . ASP A 1 139 ? -8.359 28.609 14.289 1 55.94 139 ASP A CA 1
ATOM 1174 C C . ASP A 1 139 ? -9.164 29.625 15.086 1 55.94 139 ASP A C 1
ATOM 1176 O O . ASP A 1 139 ? -8.672 30.703 15.406 1 55.94 139 ASP A O 1
ATOM 1180 N N . ILE A 1 140 ? -10.383 29.297 15.453 1 55.62 140 ILE A N 1
ATOM 1181 C CA . ILE A 1 140 ? -11.25 30.172 16.234 1 55.62 140 ILE A CA 1
ATOM 1182 C C . ILE A 1 140 ? -10.703 30.312 17.656 1 55.62 140 ILE A C 1
ATOM 1184 O O . ILE A 1 140 ? -10.656 31.406 18.203 1 55.62 140 ILE A O 1
ATOM 1188 N N . VAL A 1 141 ? -10.258 29.203 18.188 1 54.31 141 VAL A N 1
ATOM 1189 C CA . VAL A 1 141 ? -9.734 29.203 19.547 1 54.31 141 VAL A CA 1
ATOM 1190 C C . VAL A 1 141 ? -8.43 30 19.594 1 54.31 141 VAL A C 1
ATOM 1192 O O . VAL A 1 141 ? -8.219 30.797 20.516 1 54.31 141 VAL A O 1
ATOM 1195 N N . LYS A 1 142 ? -7.586 29.828 18.594 1 55.34 142 LYS A N 1
ATOM 1196 C CA . LYS A 1 142 ? -6.332 30.562 18.516 1 55.34 142 LYS A CA 1
ATOM 1197 C C . LYS A 1 142 ? -6.594 32.062 18.312 1 55.34 142 LYS A C 1
ATOM 1199 O O . LYS A 1 142 ? -5.938 32.906 18.938 1 55.34 142 LYS A O 1
ATOM 1204 N N . SER A 1 143 ? -7.508 32.312 17.484 1 56.94 143 SER A N 1
ATOM 1205 C CA . SER A 1 143 ? -7.875 33.688 17.25 1 56.94 143 SER A CA 1
ATOM 1206 C C . SER A 1 143 ? -8.484 34.312 18.5 1 56.94 143 SER A C 1
ATOM 1208 O O . SER A 1 143 ? -8.242 35.5 18.781 1 56.94 143 SER A O 1
ATOM 1210 N N . GLY A 1 144 ? -9.328 33.562 19.188 1 55.47 144 GLY A N 1
ATOM 1211 C CA . GLY A 1 144 ? -9.922 34.031 20.422 1 55.47 144 GLY A CA 1
ATOM 1212 C C . GLY A 1 144 ? -8.898 34.281 21.516 1 55.47 144 GLY A C 1
ATOM 1213 O O . GLY A 1 144 ? -9.016 35.25 22.266 1 55.47 144 GLY A O 1
ATOM 1214 N N . LEU A 1 145 ? -8.008 33.375 21.609 1 55.31 145 LEU A N 1
ATOM 1215 C CA . LEU A 1 145 ? -6.945 33.531 22.609 1 55.31 145 LEU A CA 1
ATOM 1216 C C . LEU A 1 145 ? -6.078 34.75 22.297 1 55.31 145 LEU A C 1
ATOM 1218 O O . LEU A 1 145 ? -5.652 35.438 23.203 1 55.31 145 LEU A O 1
ATOM 1222 N N . LEU A 1 146 ? -5.891 34.938 21 1 55.59 146 LEU A N 1
ATOM 1223 C CA . LEU A 1 146 ? -5.156 36.125 20.562 1 55.59 146 LEU A CA 1
ATOM 1224 C C . LEU A 1 146 ? -5.93 37.375 20.906 1 55.59 146 LEU A C 1
ATOM 1226 O O . LEU A 1 146 ? -5.34 38.375 21.344 1 55.59 146 LEU A O 1
ATOM 1230 N N . HIS A 1 147 ? -7.23 37.25 20.812 1 56.84 147 HIS A N 1
ATOM 1231 C CA . HIS A 1 147 ? -8.07 38.406 21.141 1 56.84 147 HIS A CA 1
ATOM 1232 C C . HIS A 1 147 ? -8.195 38.594 22.641 1 56.84 147 HIS A C 1
ATOM 1234 O O . HIS A 1 147 ? -8.203 39.75 23.125 1 56.84 147 HIS A O 1
ATOM 1240 N N . SER A 1 148 ? -8.297 37.5 23.344 1 53.84 148 SER A N 1
ATOM 1241 C CA . SER A 1 148 ? -8.406 37.594 24.797 1 53.84 148 SER A CA 1
ATOM 1242 C C . SER A 1 148 ? -7.105 38.094 25.422 1 53.84 148 SER A C 1
ATOM 1244 O O . SER A 1 148 ? -7.125 38.781 26.453 1 53.84 148 SER A O 1
ATOM 1246 N N . GLY A 1 149 ? -6 37.688 24.875 1 52.38 149 GLY A N 1
ATOM 1247 C CA . GLY A 1 149 ? -4.715 38.188 25.344 1 52.38 149 GLY A CA 1
ATOM 1248 C C . GLY A 1 149 ? -4.566 39.688 25.172 1 52.38 149 GLY A C 1
ATOM 1249 O O . GLY A 1 149 ? -3.916 40.375 25.984 1 52.38 149 GLY A O 1
ATOM 1250 N N . HIS A 1 150 ? -5.195 40.281 24.234 1 53.41 150 HIS A N 1
ATOM 1251 C CA . HIS A 1 150 ? -5.191 41.719 24.016 1 53.41 150 HIS A CA 1
ATOM 1252 C C . HIS A 1 150 ? -6.07 42.438 25.047 1 53.41 150 HIS A C 1
ATOM 1254 O O . HIS A 1 150 ? -5.762 43.531 25.453 1 53.41 150 HIS A O 1
ATOM 1260 N N . GLN A 1 151 ? -7.09 41.781 25.562 1 51.12 151 GLN A N 1
ATOM 1261 C CA . GLN A 1 151 ? -7.984 42.406 26.516 1 51.12 151 GLN A CA 1
ATOM 1262 C C . GLN A 1 151 ? -7.359 42.438 27.922 1 51.12 151 GLN A C 1
ATOM 1264 O O . GLN A 1 151 ? -7.594 43.375 28.688 1 51.12 151 GLN A O 1
ATOM 1269 N N . SER A 1 152 ? -6.559 41.469 28.25 1 49.94 152 SER A N 1
ATOM 1270 C CA . SER A 1 152 ? -5.969 41.406 29.578 1 49.94 152 SER A CA 1
ATOM 1271 C C . SER A 1 152 ? -4.91 42.5 29.766 1 49.94 152 SER A C 1
ATOM 1273 O O . SER A 1 152 ? -4.688 42.969 30.891 1 49.94 152 SER A O 1
ATOM 1275 N N . HIS A 1 153 ? -4.355 43 28.75 1 50.44 153 HIS A N 1
ATOM 1276 C CA . HIS A 1 153 ? -3.355 44.031 28.891 1 50.44 153 HIS A CA 1
ATOM 1277 C C . HIS A 1 153 ? -4.016 45.406 29.109 1 50.44 153 HIS A C 1
ATOM 1279 O O . HIS A 1 153 ? -3.383 46.344 29.625 1 50.44 153 HIS A O 1
ATOM 1285 N N . HIS A 1 154 ? -5.262 45.562 28.781 1 47.69 154 HIS A N 1
ATOM 1286 C CA . HIS A 1 154 ? -5.914 46.875 28.953 1 47.69 154 HIS A CA 1
ATOM 1287 C C . HIS A 1 154 ? -6.422 47.031 30.375 1 47.69 154 HIS A C 1
ATOM 1289 O O . HIS A 1 154 ? -6.633 48.156 30.828 1 47.69 154 HIS A O 1
ATOM 1295 N N . HIS A 1 155 ? -6.656 45.969 31.156 1 45.75 155 HIS A N 1
ATOM 1296 C CA . HIS A 1 155 ? -7.219 46.156 32.5 1 45.75 155 HIS A CA 1
ATOM 1297 C C . HIS A 1 155 ? -6.129 46.5 33.5 1 45.75 155 HIS A C 1
ATOM 1299 O O . HIS A 1 155 ? -6.422 47 34.594 1 45.75 155 HIS A O 1
ATOM 1305 N N . ASN A 1 156 ? -4.887 46.156 33.25 1 43.88 156 ASN A N 1
ATOM 1306 C CA . ASN A 1 156 ? -3.881 46.344 34.281 1 43.88 156 ASN A CA 1
ATOM 1307 C C . ASN A 1 156 ? -3.379 47.781 34.344 1 43.88 156 ASN A C 1
ATOM 1309 O O . ASN A 1 156 ? -2.715 48.156 35.312 1 43.88 156 ASN A O 1
ATOM 1313 N N . LYS A 1 157 ? -3.566 48.594 33.375 1 44.84 157 LYS A N 1
ATOM 1314 C CA . LYS A 1 157 ? -3.018 49.969 33.438 1 44.84 157 LYS A CA 1
ATOM 1315 C C . LYS A 1 157 ? -3.902 50.875 34.281 1 44.84 157 LYS A C 1
ATOM 1317 O O . LYS A 1 157 ? -3.521 52.031 34.562 1 44.84 157 LYS A O 1
ATOM 1322 N N . ARG A 1 158 ? -5.129 50.594 34.531 1 43.66 158 ARG A N 1
ATOM 1323 C CA . ARG A 1 158 ? -5.934 51.594 35.25 1 43.66 158 ARG A CA 1
ATOM 1324 C C . ARG A 1 158 ? -5.609 51.625 36.719 1 43.66 158 ARG A C 1
ATOM 1326 O O . ARG A 1 158 ? -5.828 52.625 37.406 1 43.66 158 ARG A O 1
ATOM 1333 N N . ASN A 1 159 ? -5.172 50.531 37.312 1 42.72 159 ASN A N 1
ATOM 1334 C CA . ASN A 1 159 ? -5.195 50.531 38.75 1 42.72 159 ASN A CA 1
ATOM 1335 C C . ASN A 1 159 ? -3.941 51.188 39.344 1 42.72 159 ASN A C 1
ATOM 1337 O O . ASN A 1 159 ? -3.789 51.281 40.562 1 42.72 159 ASN A O 1
ATOM 1341 N N . LYS A 1 160 ? -2.9 51.438 38.594 1 44.91 160 LYS A N 1
ATOM 1342 C CA . LYS A 1 160 ? -1.692 51.906 39.281 1 44.91 160 LYS A CA 1
ATOM 1343 C C . LYS A 1 160 ? -1.764 53.375 39.594 1 44.91 160 LYS A C 1
ATOM 1345 O O . LYS A 1 160 ? -0.873 53.938 40.25 1 44.91 160 LYS A O 1
ATOM 1350 N N . SER A 1 161 ? -2.615 54.25 39.094 1 39.5 161 SER A N 1
ATOM 1351 C CA . SER A 1 161 ? -2.41 55.656 39.281 1 39.5 161 SER A CA 1
ATOM 1352 C C . SER A 1 161 ? -2.854 56.125 40.656 1 39.5 161 SER A C 1
ATOM 1354 O O . SER A 1 161 ? -2.654 57.281 41.031 1 39.5 161 SER A O 1
ATOM 1356 N N . GLN A 1 162 ? -3.672 55.438 41.375 1 36.69 162 GLN A N 1
ATOM 1357 C CA . GLN A 1 162 ? -4.344 56.156 42.438 1 36.69 162 GLN A CA 1
ATOM 1358 C C . GLN A 1 162 ? -3.449 56.281 43.688 1 36.69 162 GLN A C 1
ATOM 1360 O O . GLN A 1 162 ? -3.795 56.969 44.656 1 36.69 162 GLN A O 1
ATOM 1365 N N . HIS A 1 163 ? -2.424 55.5 43.844 1 36 163 HIS A N 1
ATOM 1366 C CA . HIS A 1 163 ? -1.953 55.469 45.25 1 36 163 HIS A CA 1
ATOM 1367 C C . HIS A 1 163 ? -1.068 56.688 45.531 1 36 163 HIS A C 1
ATOM 1369 O O . HIS A 1 163 ? 0.159 56.562 45.5 1 36 163 HIS A O 1
ATOM 1375 N N . ARG A 1 164 ? -1.159 57.875 44.938 1 35.56 164 ARG A N 1
ATOM 1376 C CA . ARG A 1 164 ? -0.327 58.969 45.375 1 35.56 164 ARG A CA 1
ATOM 1377 C C . ARG A 1 164 ? -0.613 59.312 46.844 1 35.56 164 ARG A C 1
ATOM 1379 O O . ARG A 1 164 ? -1.759 59.594 47.219 1 35.56 164 ARG A O 1
ATOM 1386 N N . TYR A 1 165 ? 0.224 58.812 47.844 1 34.41 165 TYR A N 1
ATOM 1387 C CA . TYR A 1 165 ? 0.275 58.938 49.312 1 34.41 165 TYR A CA 1
ATOM 1388 C C . TYR A 1 165 ? 0.436 60.375 49.719 1 34.41 165 TYR A C 1
ATOM 1390 O O . TYR A 1 165 ? 1.228 61.125 49.125 1 34.41 165 TYR A O 1
ATOM 1398 N N . PRO A 1 166 ? -0.648 61.062 50.219 1 36.97 166 PRO A N 1
ATOM 1399 C CA . PRO A 1 166 ? -0.698 62.375 50.906 1 36.97 166 PRO A CA 1
ATOM 1400 C C . PRO A 1 166 ? 0.277 62.469 52.062 1 36.97 166 PRO A C 1
ATOM 1402 O O . PRO A 1 166 ? 0.125 61.75 53.062 1 36.97 166 PRO A O 1
ATOM 1405 N N . ASP A 1 167 ? 1.564 62.25 51.969 1 32.5 167 ASP A N 1
ATOM 1406 C CA . ASP A 1 167 ? 2.479 62.156 53.094 1 32.5 167 ASP A CA 1
ATOM 1407 C C . ASP A 1 167 ? 2.498 63.5 53.875 1 32.5 167 ASP A C 1
ATOM 1409 O O . ASP A 1 167 ? 3.242 63.625 54.844 1 32.5 167 ASP A O 1
ATOM 1413 N N . ARG A 1 168 ? 1.987 64.688 53.438 1 34.03 168 ARG A N 1
ATOM 1414 C CA . ARG A 1 168 ? 2.641 65.875 54.031 1 34.03 168 ARG A CA 1
ATOM 1415 C C . ARG A 1 168 ? 2.301 66 55.5 1 34.03 168 ARG A C 1
ATOM 1417 O O . ARG A 1 168 ? 3.018 66.688 56.25 1 34.03 168 ARG A O 1
ATOM 1424 N N . MET A 1 169 ? 1.102 65.688 55.938 1 29.45 169 MET A N 1
ATOM 1425 C CA . MET A 1 169 ? 0.547 66.625 56.906 1 29.45 169 MET A CA 1
ATOM 1426 C C . MET A 1 169 ? 1.271 66.562 58.25 1 29.45 169 MET A C 1
ATOM 1428 O O . MET A 1 169 ? 1.099 67.375 59.125 1 29.45 169 MET A O 1
ATOM 1432 N N . SER A 1 170 ? 1.758 65.375 58.688 1 30.16 170 SER A N 1
ATOM 1433 C CA . SER A 1 170 ? 1.494 65.188 60.094 1 30.16 170 SER A CA 1
ATOM 1434 C C . SER A 1 170 ? 2.461 66 60.938 1 30.16 170 SER A C 1
ATOM 1436 O O . SER A 1 170 ? 3.465 65.5 61.438 1 30.16 170 SER A O 1
ATOM 1438 N N . SER A 1 171 ? 3.104 67.062 60.531 1 30.95 171 SER A N 1
ATOM 1439 C CA . SER A 1 171 ? 4.133 67.688 61.375 1 30.95 171 SER A CA 1
ATOM 1440 C C . SER A 1 171 ? 3.559 68.062 62.75 1 30.95 171 SER A C 1
ATOM 1442 O O . SER A 1 171 ? 4.309 68.312 63.688 1 30.95 171 SER A O 1
ATOM 1444 N N . SER A 1 172 ? 2.303 68.625 62.875 1 28.12 172 SER A N 1
ATOM 1445 C CA . SER A 1 172 ? 2.131 69.688 63.812 1 28.12 172 SER A CA 1
ATOM 1446 C C . SER A 1 172 ? 2.252 69.25 65.25 1 28.12 172 SER A C 1
ATOM 1448 O O . SER A 1 172 ? 2.641 70 66.125 1 28.12 172 SER A O 1
ATOM 1450 N N . ASN A 1 173 ? 1.473 68.25 65.75 1 25.09 173 ASN A N 1
ATOM 1451 C CA . ASN A 1 173 ? 0.65 68.562 66.938 1 25.09 173 ASN A CA 1
ATOM 1452 C C . ASN A 1 173 ? 1.466 68.5 68.188 1 25.09 173 ASN A C 1
ATOM 1454 O O . ASN A 1 173 ? 0.953 68.812 69.312 1 25.09 173 ASN A O 1
ATOM 1458 N N . HIS A 1 174 ? 2.473 67.625 68.5 1 27.62 174 HIS A N 1
ATOM 1459 C CA . HIS A 1 174 ? 2.344 67.125 69.875 1 27.62 174 HIS A CA 1
ATOM 1460 C C . HIS A 1 174 ? 2.77 68.188 70.812 1 27.62 174 HIS A C 1
ATOM 1462 O O . HIS A 1 174 ? 3.961 68.5 71 1 27.62 174 HIS A O 1
ATOM 1468 N N . LYS A 1 175 ? 2.1 69.312 71.062 1 27.39 175 LYS A N 1
ATOM 1469 C CA . LYS A 1 175 ? 2.281 70.312 72.125 1 27.39 175 LYS A CA 1
ATOM 1470 C C . LYS A 1 175 ? 2.07 69.688 73.5 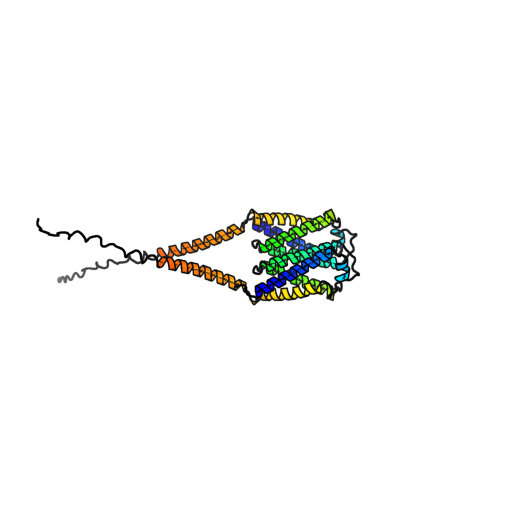1 27.39 175 LYS A C 1
ATOM 1472 O O . LYS A 1 175 ? 2.049 70.375 74.5 1 27.39 175 LYS A O 1
ATOM 1477 N N . TYR A 1 176 ? 1.635 68.438 73.875 1 25.28 176 TYR A N 1
ATOM 1478 C CA . TYR A 1 176 ? 0.959 68.375 75.188 1 25.28 176 TYR A CA 1
ATOM 1479 C C . TYR A 1 176 ? 1.851 68.938 76.312 1 25.28 176 TYR A C 1
ATOM 1481 O O . TYR A 1 176 ? 3.078 68.875 76.188 1 25.28 176 TYR A O 1
ATOM 1489 N N . GLY A 1 177 ? 1.193 69.5 77.438 1 24.47 177 GLY A N 1
ATOM 1490 C CA . GLY A 1 177 ? 1.002 70.25 78.625 1 24.47 177 GLY A CA 1
ATOM 1491 C C . GLY A 1 177 ? 1.849 69.812 79.812 1 24.47 177 GLY A C 1
ATOM 1492 O O . GLY A 1 177 ? 2.471 70.625 80.5 1 24.47 177 GLY A O 1
ATOM 1493 N N . LYS A 1 178 ? 1.493 68.625 80.5 1 26.39 178 LYS A N 1
ATOM 1494 C CA . LYS A 1 178 ? 1.089 68.625 81.938 1 26.39 178 LYS A CA 1
ATOM 1495 C C . LYS A 1 178 ? 2.271 69 82.812 1 26.39 178 LYS A C 1
ATOM 1497 O O . LYS A 1 178 ? 3.422 68.75 82.438 1 26.39 178 LYS A O 1
ATOM 1502 N N . ILE A 1 179 ? 1.889 69.5 84.125 1 27.33 179 ILE A N 1
ATOM 1503 C CA . ILE A 1 179 ? 1.901 70.188 85.375 1 27.33 179 ILE A CA 1
ATOM 1504 C C . ILE A 1 179 ? 2.758 69.438 86.375 1 27.33 179 ILE A C 1
ATOM 1506 O O . ILE A 1 179 ? 3.588 70 87.125 1 27.33 179 ILE A O 1
ATOM 1510 N N . HIS A 1 180 ? 2.229 68.188 86.812 1 25.14 180 HIS A N 1
ATOM 1511 C CA . HIS A 1 180 ? 2.018 68 88.25 1 25.14 180 HIS A CA 1
ATOM 1512 C C . HIS A 1 180 ? 3.342 68 89 1 25.14 180 HIS A C 1
ATOM 1514 O O . HIS A 1 180 ? 4.398 67.812 88.438 1 25.14 180 HIS A O 1
ATOM 1520 N N . SER A 1 181 ? 3.174 67.312 90.312 1 26.39 181 SER A N 1
ATOM 1521 C CA . SER A 1 181 ? 3.273 67.375 91.812 1 26.39 181 SER A CA 1
ATOM 1522 C C . SER A 1 181 ? 4.652 66.938 92.25 1 26.39 181 SER A C 1
ATOM 1524 O O . SER A 1 181 ? 5.43 66.375 91.5 1 26.39 181 SER A O 1
ATOM 1526 N N . ASP A 1 182 ? 4.516 66.062 93.438 1 24.45 182 ASP A N 1
ATOM 1527 C CA . ASP A 1 182 ? 5.016 65.375 94.625 1 24.45 182 ASP A CA 1
ATOM 1528 C C . ASP A 1 182 ? 5.844 64.125 94.188 1 24.45 182 ASP A C 1
ATOM 1530 O O . ASP A 1 182 ? 5.457 63.406 93.25 1 24.45 182 ASP A O 1
ATOM 1534 N N . MET B 1 1 ? 11.25 27.734 1.322 1 43.38 1 MET B N 1
ATOM 1535 C CA . MET B 1 1 ? 11.844 27.484 0.012 1 43.38 1 MET B CA 1
ATOM 1536 C C . MET B 1 1 ? 12.023 25.984 -0.219 1 43.38 1 MET B C 1
ATOM 1538 O O . MET B 1 1 ? 12.367 25.25 0.708 1 43.38 1 MET B O 1
ATOM 1542 N N . ALA B 1 2 ? 11.312 25.531 -1.079 1 57.03 2 ALA B N 1
ATOM 1543 C CA . ALA B 1 2 ? 11.516 24.125 -1.402 1 57.03 2 ALA B CA 1
ATOM 1544 C C . ALA B 1 2 ? 12.977 23.828 -1.708 1 57.03 2 ALA B C 1
ATOM 1546 O O . ALA B 1 2 ? 13.594 24.5 -2.541 1 57.03 2 ALA B O 1
ATOM 1547 N N . HIS B 1 3 ? 13.758 23.266 -0.83 1 69.25 3 HIS B N 1
ATOM 1548 C CA . HIS B 1 3 ? 15.148 22.844 -0.973 1 69.25 3 HIS B CA 1
ATOM 1549 C C . HIS B 1 3 ? 15.305 21.844 -2.111 1 69.25 3 HIS B C 1
ATOM 1551 O O . HIS B 1 3 ? 14.352 21.156 -2.465 1 69.25 3 HIS B O 1
ATOM 1557 N N . TRP B 1 4 ? 16.297 22.062 -3.006 1 74.31 4 TRP B N 1
ATOM 1558 C CA . TRP B 1 4 ? 16.641 21.188 -4.117 1 74.31 4 TRP B CA 1
ATOM 1559 C C . TRP B 1 4 ? 16.359 19.719 -3.762 1 74.31 4 TRP B C 1
ATOM 1561 O O . TRP B 1 4 ? 15.969 18.938 -4.617 1 74.31 4 TRP B O 1
ATOM 1571 N N . SER B 1 5 ? 16.516 19.422 -2.525 1 78.19 5 SER B N 1
ATOM 1572 C CA . SER B 1 5 ? 16.344 18.047 -2.068 1 78.19 5 SER B CA 1
ATOM 1573 C C . SER B 1 5 ? 14.883 17.625 -2.162 1 78.19 5 SER B C 1
ATOM 1575 O O . SER B 1 5 ? 14.594 16.438 -2.404 1 78.19 5 SER B O 1
ATOM 1577 N N . ASP B 1 6 ? 14.016 18.516 -2.123 1 84.19 6 ASP B N 1
ATOM 1578 C CA . ASP B 1 6 ? 12.594 18.203 -2.221 1 84.19 6 ASP B CA 1
ATOM 1579 C C . ASP B 1 6 ? 12.219 17.812 -3.648 1 84.19 6 ASP B C 1
ATOM 1581 O O . ASP B 1 6 ? 11.555 16.797 -3.863 1 84.19 6 ASP B O 1
ATOM 1585 N N . TYR B 1 7 ? 12.688 18.547 -4.539 1 86.5 7 TYR B N 1
ATOM 1586 C CA . TYR B 1 7 ? 12.359 18.297 -5.938 1 86.5 7 TYR B CA 1
ATOM 1587 C C . TYR B 1 7 ? 12.992 17 -6.426 1 86.5 7 TYR B C 1
ATOM 1589 O O . TYR B 1 7 ? 12.367 16.234 -7.164 1 86.5 7 TYR B O 1
ATOM 1597 N N . SER B 1 8 ? 14.172 16.828 -5.973 1 87.5 8 SER B N 1
ATOM 1598 C CA . SER B 1 8 ? 14.859 15.609 -6.387 1 87.5 8 SER B CA 1
ATOM 1599 C C . SER B 1 8 ? 14.18 14.367 -5.824 1 87.5 8 SER B C 1
ATOM 1601 O O . SER B 1 8 ? 14 13.375 -6.531 1 87.5 8 SER B O 1
ATOM 1603 N N . LEU B 1 9 ? 13.812 14.43 -4.633 1 91.62 9 LEU B N 1
ATOM 1604 C CA . LEU B 1 9 ? 13.148 13.289 -4.016 1 91.62 9 LEU B CA 1
ATOM 1605 C C . LEU B 1 9 ? 11.789 13.031 -4.664 1 91.62 9 LEU B C 1
ATOM 1607 O O . LEU B 1 9 ? 11.422 11.883 -4.918 1 91.62 9 LEU B O 1
ATOM 1611 N N . ARG B 1 10 ? 11.109 14.047 -4.953 1 92.88 10 ARG B N 1
ATOM 1612 C CA . ARG B 1 10 ? 9.836 13.906 -5.648 1 92.88 10 ARG B CA 1
ATOM 1613 C C . ARG B 1 10 ? 10.023 13.273 -7.023 1 92.88 10 ARG B C 1
ATOM 1615 O O . ARG B 1 10 ? 9.211 12.461 -7.453 1 92.88 10 ARG B O 1
ATOM 1622 N N . GLY B 1 11 ? 11.055 13.703 -7.633 1 92.06 11 GLY B N 1
ATOM 1623 C CA . GLY B 1 11 ? 11.375 13.125 -8.93 1 92.06 11 GLY B CA 1
ATOM 1624 C C . GLY B 1 11 ? 11.719 11.648 -8.859 1 92.06 11 GLY B C 1
ATOM 1625 O O . GLY B 1 11 ? 11.25 10.859 -9.688 1 92.06 11 GLY B O 1
ATOM 1626 N N . TRP B 1 12 ? 12.453 11.305 -7.934 1 92.06 12 TRP B N 1
ATOM 1627 C CA . TRP B 1 12 ? 12.836 9.906 -7.754 1 92.06 12 TRP B CA 1
ATOM 1628 C C . TRP B 1 12 ? 11.625 9.039 -7.434 1 92.06 12 TRP B C 1
ATOM 1630 O O . TRP B 1 12 ? 11.477 7.941 -7.973 1 92.06 12 TRP B O 1
ATOM 1640 N N . LEU B 1 13 ? 10.805 9.516 -6.57 1 96.44 13 LEU B N 1
ATOM 1641 C CA . LEU B 1 13 ? 9.602 8.773 -6.199 1 96.44 13 LEU B CA 1
ATOM 1642 C C . LEU B 1 13 ? 8.664 8.625 -7.395 1 96.44 13 LEU B C 1
ATOM 1644 O O . LEU B 1 13 ? 8.07 7.566 -7.594 1 96.44 13 LEU B O 1
ATOM 1648 N N . SER B 1 14 ? 8.594 9.695 -8.164 1 95.75 14 SER B N 1
ATOM 1649 C CA . SER B 1 14 ? 7.746 9.648 -9.352 1 95.75 14 SER B CA 1
ATOM 1650 C C . SER B 1 14 ? 8.297 8.664 -10.375 1 95.75 14 SER B C 1
ATOM 1652 O O . SER B 1 14 ? 7.539 7.934 -11.016 1 95.75 14 SER B O 1
ATOM 1654 N N . PHE B 1 15 ? 9.539 8.68 -10.539 1 95.88 15 PHE B N 1
ATOM 1655 C CA . PHE B 1 15 ? 10.18 7.75 -11.461 1 95.88 15 PHE B CA 1
ATOM 1656 C C . PHE B 1 15 ? 9.945 6.309 -11.023 1 95.88 15 PHE B C 1
ATOM 1658 O O . PHE B 1 15 ? 9.609 5.453 -11.844 1 95.88 15 PHE B O 1
ATOM 1665 N N . LEU B 1 16 ? 10.141 6.074 -9.812 1 96.44 16 LEU B N 1
ATOM 1666 C CA . LEU B 1 16 ? 9.898 4.746 -9.258 1 96.44 16 LEU B CA 1
ATOM 1667 C C . LEU B 1 16 ? 8.445 4.324 -9.453 1 96.44 16 LEU B C 1
ATOM 1669 O O . LEU B 1 16 ? 8.172 3.164 -9.766 1 96.44 16 LEU B O 1
ATOM 1673 N N . ALA B 1 17 ? 7.555 5.246 -9.242 1 97.44 17 ALA B N 1
ATOM 1674 C CA . ALA B 1 17 ? 6.141 4.961 -9.484 1 97.44 17 ALA B CA 1
ATOM 1675 C C . ALA B 1 17 ? 5.902 4.543 -10.93 1 97.44 17 ALA B C 1
ATOM 1677 O O . ALA B 1 17 ? 5.172 3.586 -11.195 1 97.44 17 ALA B O 1
ATOM 1678 N N . PHE B 1 18 ? 6.543 5.18 -11.812 1 95.31 18 PHE B N 1
ATOM 1679 C CA . PHE B 1 18 ? 6.434 4.871 -13.234 1 95.31 18 PHE B CA 1
ATOM 1680 C C . PHE B 1 18 ? 6.961 3.471 -13.523 1 95.31 18 PHE B C 1
ATOM 1682 O O . PHE B 1 18 ? 6.375 2.736 -14.32 1 95.31 18 PHE B O 1
ATOM 1689 N N . MET B 1 19 ? 7.973 3.107 -12.914 1 94.69 19 MET B N 1
ATOM 1690 C CA . MET B 1 19 ? 8.539 1.773 -13.094 1 94.69 19 MET B CA 1
ATOM 1691 C C . MET B 1 19 ? 7.559 0.702 -12.633 1 94.69 19 MET B C 1
ATOM 1693 O O . MET B 1 19 ? 7.438 -0.349 -13.266 1 94.69 19 MET B O 1
ATOM 1697 N N . HIS B 1 20 ? 6.891 0.985 -11.555 1 95.5 20 HIS B N 1
ATOM 1698 C CA . HIS B 1 20 ? 5.914 0.018 -11.07 1 95.5 20 HIS B CA 1
ATOM 1699 C C . HIS B 1 20 ? 4.703 -0.059 -11.992 1 95.5 20 HIS B C 1
ATOM 1701 O O . HIS B 1 20 ? 4.109 -1.127 -12.156 1 95.5 20 HIS B O 1
ATOM 1707 N N . ILE B 1 21 ? 4.352 1.04 -12.562 1 95.56 21 ILE B N 1
ATOM 1708 C CA . ILE B 1 21 ? 3.285 1.012 -13.562 1 95.56 21 ILE B CA 1
ATOM 1709 C C . ILE B 1 21 ? 3.719 0.162 -14.75 1 95.56 21 ILE B C 1
ATOM 1711 O O . ILE B 1 21 ? 2.934 -0.634 -15.273 1 95.56 21 ILE B O 1
ATOM 1715 N N . GLY B 1 22 ? 4.934 0.335 -15.148 1 91.62 22 GLY B N 1
ATOM 1716 C CA . GLY B 1 22 ? 5.473 -0.473 -16.234 1 91.62 22 GLY B CA 1
ATOM 1717 C C . GLY B 1 22 ? 5.465 -1.959 -15.93 1 91.62 22 GLY B C 1
ATOM 1718 O O . GLY B 1 22 ? 5.129 -2.773 -16.797 1 91.62 22 GLY B O 1
ATOM 1719 N N . LEU B 1 23 ? 5.824 -2.318 -14.734 1 90.62 23 LEU B N 1
ATOM 1720 C CA . LEU B 1 23 ? 5.809 -3.717 -14.32 1 90.62 23 LEU B CA 1
ATOM 1721 C C . LEU B 1 23 ? 4.395 -4.285 -14.383 1 90.62 23 LEU B C 1
ATOM 1723 O O . LEU B 1 23 ? 4.191 -5.414 -14.844 1 90.62 23 LEU B O 1
ATOM 1727 N N . CYS B 1 24 ? 3.471 -3.475 -13.945 1 91.81 24 CYS B N 1
ATOM 1728 C CA . CYS B 1 24 ? 2.074 -3.895 -13.977 1 91.81 24 CYS B CA 1
ATOM 1729 C C . CYS B 1 24 ? 1.611 -4.129 -15.414 1 91.81 24 CYS B C 1
ATOM 1731 O O . CYS B 1 24 ? 1.054 -5.18 -15.727 1 91.81 24 CYS B O 1
ATOM 1733 N N . LEU B 1 25 ? 1.896 -3.256 -16.25 1 91.25 25 LEU B N 1
ATOM 1734 C CA . LEU B 1 25 ? 1.467 -3.359 -17.641 1 91.25 25 LEU B CA 1
ATOM 1735 C C . LEU B 1 25 ? 2.143 -4.539 -18.328 1 91.25 25 LEU B C 1
ATOM 1737 O O . LEU B 1 25 ? 1.489 -5.305 -19.047 1 91.25 25 LEU B O 1
ATOM 1741 N N . ARG B 1 26 ? 3.357 -4.707 -18.062 1 87.94 26 ARG B N 1
ATOM 1742 C CA . ARG B 1 26 ? 4.102 -5.797 -18.688 1 87.94 26 ARG B CA 1
ATOM 1743 C C . ARG B 1 26 ? 3.605 -7.152 -18.188 1 87.94 26 ARG B C 1
ATOM 1745 O O . ARG B 1 26 ? 3.6 -8.125 -18.953 1 87.94 26 ARG B O 1
ATOM 1752 N N . SER B 1 27 ? 3.238 -7.141 -16.953 1 86.38 27 SER B N 1
ATOM 1753 C CA . SER B 1 27 ? 2.754 -8.406 -16.406 1 86.38 27 SER B CA 1
ATOM 1754 C C . SER B 1 27 ? 1.446 -8.828 -17.078 1 86.38 27 SER B C 1
ATOM 1756 O O . SER B 1 27 ? 1.226 -10.016 -17.328 1 86.38 27 SER B O 1
ATOM 1758 N N . PHE B 1 28 ? 0.582 -7.93 -17.453 1 86.62 28 PHE B N 1
ATOM 1759 C CA . PHE B 1 28 ? -0.719 -8.242 -18.031 1 86.62 28 PHE B CA 1
ATOM 1760 C C . PHE B 1 28 ? -0.605 -8.445 -19.547 1 86.62 28 PHE B C 1
ATOM 1762 O O . PHE B 1 28 ? -1.31 -9.273 -20.125 1 86.62 28 PHE B O 1
ATOM 1769 N N . PHE B 1 29 ? 0.266 -7.762 -20.156 1 86.19 29 PHE B N 1
ATOM 1770 C CA . PHE B 1 29 ? 0.341 -7.793 -21.609 1 86.19 29 PHE B CA 1
ATOM 1771 C C . PHE B 1 29 ? 1.271 -8.906 -22.094 1 86.19 29 PHE B C 1
ATOM 1773 O O . PHE B 1 29 ? 1.104 -9.438 -23.188 1 86.19 29 PHE B O 1
ATOM 1780 N N . ASP B 1 30 ? 2.262 -9.219 -21.359 1 81.31 30 ASP B N 1
ATOM 1781 C CA . ASP B 1 30 ? 3.201 -10.273 -21.734 1 81.31 30 ASP B CA 1
ATOM 1782 C C . ASP B 1 30 ? 3.354 -11.289 -20.594 1 81.31 30 ASP B C 1
ATOM 1784 O O . ASP B 1 30 ? 4.242 -11.156 -19.75 1 81.31 30 ASP B O 1
ATOM 1788 N N . PRO B 1 31 ? 2.514 -12.266 -20.672 1 72 31 PRO B N 1
ATOM 1789 C CA . PRO B 1 31 ? 2.625 -13.266 -19.609 1 72 31 PRO B CA 1
ATOM 1790 C C . PRO B 1 31 ? 3.98 -13.969 -19.594 1 72 31 PRO B C 1
ATOM 1792 O O . PRO B 1 31 ? 4.406 -14.477 -18.562 1 72 31 PRO B O 1
ATOM 1795 N N . ASN B 1 32 ? 4.656 -13.836 -20.703 1 77.38 32 ASN B N 1
ATOM 1796 C CA . ASN B 1 32 ? 5.977 -14.461 -20.75 1 77.38 32 ASN B CA 1
ATOM 1797 C C . ASN B 1 32 ? 7.027 -13.602 -20.062 1 77.38 32 ASN B C 1
ATOM 1799 O O . ASN B 1 32 ? 8.109 -14.078 -19.734 1 77.38 32 ASN B O 1
ATOM 1803 N N . PHE B 1 33 ? 6.594 -12.43 -19.891 1 76.69 33 PHE B N 1
ATOM 1804 C CA . PHE B 1 33 ? 7.5 -11.516 -19.219 1 76.69 33 PHE B CA 1
ATOM 1805 C C . PHE B 1 33 ? 7.742 -11.953 -17.766 1 76.69 33 PHE B C 1
ATOM 1807 O O . PHE B 1 33 ? 8.891 -12.039 -17.328 1 76.69 33 PHE B O 1
ATOM 1814 N N . LEU B 1 34 ? 6.734 -12.305 -17.094 1 73.81 34 LEU B N 1
ATOM 1815 C CA . LEU B 1 34 ? 6.848 -12.664 -15.68 1 73.81 34 LEU B CA 1
ATOM 1816 C C . LEU B 1 34 ? 7.547 -14.008 -15.508 1 73.81 34 LEU B C 1
ATOM 1818 O O . LEU B 1 34 ? 8.477 -14.125 -14.711 1 73.81 34 LEU B O 1
ATOM 1822 N N . PHE B 1 35 ? 7.262 -14.922 -16.344 1 74.69 35 PHE B N 1
ATOM 1823 C CA . PHE B 1 35 ? 7.742 -16.281 -16.156 1 74.69 35 PHE B CA 1
ATOM 1824 C C . PHE B 1 35 ? 9 -16.531 -16.984 1 74.69 35 PHE B C 1
ATOM 1826 O O . PHE B 1 35 ? 9.734 -17.484 -16.719 1 74.69 35 PHE B O 1
ATOM 1833 N N . GLY B 1 36 ? 9.328 -15.602 -17.781 1 72.44 36 GLY B N 1
ATOM 1834 C CA . GLY B 1 36 ? 10.523 -15.758 -18.609 1 72.44 36 GLY B CA 1
ATOM 1835 C C . GLY B 1 36 ? 11.633 -14.797 -18.234 1 72.44 36 GLY B C 1
ATOM 1836 O O . GLY B 1 36 ? 12.805 -15.188 -18.156 1 72.44 36 GLY B O 1
ATOM 1837 N N . LYS B 1 37 ? 11.141 -13.617 -17.828 1 74.31 37 LYS B N 1
ATOM 1838 C CA . LYS B 1 37 ? 12.156 -12.586 -17.656 1 74.31 37 LYS B CA 1
ATOM 1839 C C . LYS B 1 37 ? 12.336 -12.227 -16.188 1 74.31 37 LYS B C 1
ATOM 1841 O O . LYS B 1 37 ? 13.422 -11.805 -15.773 1 74.31 37 LYS B O 1
ATOM 1846 N N . ILE B 1 38 ? 11.367 -12.398 -15.492 1 75.56 38 ILE B N 1
ATOM 1847 C CA . ILE B 1 38 ? 11.477 -12.039 -14.078 1 75.56 38 ILE B CA 1
ATOM 1848 C C . ILE B 1 38 ? 11.703 -13.297 -13.242 1 75.56 38 ILE B C 1
ATOM 1850 O O . ILE B 1 38 ? 12.672 -13.375 -12.477 1 75.56 38 ILE B O 1
ATOM 1854 N N . PHE B 1 39 ? 10.859 -14.242 -13.469 1 78 39 PHE B N 1
ATOM 1855 C CA . PHE B 1 39 ? 10.977 -15.477 -12.703 1 78 39 PHE B CA 1
ATOM 1856 C C . PHE B 1 39 ? 11.523 -16.594 -13.578 1 78 39 PHE B C 1
ATOM 1858 O O . PHE B 1 39 ? 11.406 -16.562 -14.805 1 78 39 PHE B O 1
ATOM 1865 N N . HIS B 1 40 ? 12.062 -17.469 -12.977 1 76.38 40 HIS B N 1
ATOM 1866 C CA . HIS B 1 40 ? 12.641 -18.578 -13.719 1 76.38 40 HIS B CA 1
ATOM 1867 C C . HIS B 1 40 ? 11.562 -19.375 -14.438 1 76.38 40 HIS B C 1
ATOM 1869 O O . HIS B 1 40 ? 10.43 -19.484 -13.953 1 76.38 40 HIS B O 1
ATOM 1875 N N . THR B 1 41 ? 11.906 -19.828 -15.461 1 65.12 41 THR B N 1
ATOM 1876 C CA . THR B 1 41 ? 11.031 -20.516 -16.391 1 65.12 41 THR B CA 1
ATOM 1877 C C . THR B 1 41 ? 10.438 -21.781 -15.758 1 65.12 41 THR B C 1
ATOM 1879 O O . THR B 1 41 ? 9.375 -22.234 -16.156 1 65.12 41 THR B O 1
ATOM 1882 N N . ASN B 1 42 ? 10.93 -22.234 -14.758 1 67.56 42 ASN B N 1
ATOM 1883 C CA . ASN B 1 42 ? 10.461 -23.5 -14.188 1 67.56 42 ASN B CA 1
ATOM 1884 C C . ASN B 1 42 ? 9.242 -23.297 -13.297 1 67.56 42 ASN B C 1
ATOM 1886 O O . ASN B 1 42 ? 8.664 -24.266 -12.797 1 67.56 42 ASN B O 1
ATOM 1890 N N . ILE B 1 43 ? 8.898 -22.047 -13.266 1 65.5 43 ILE B N 1
ATOM 1891 C CA . ILE B 1 43 ? 7.742 -21.797 -12.414 1 65.5 43 ILE B CA 1
ATOM 1892 C C . ILE B 1 43 ? 6.461 -21.938 -13.234 1 65.5 43 ILE B C 1
ATOM 1894 O O . ILE B 1 43 ? 6.418 -21.531 -14.398 1 65.5 43 ILE B O 1
ATOM 1898 N N . HIS B 1 44 ? 5.504 -22.641 -12.703 1 72.5 44 HIS B N 1
ATOM 1899 C CA . HIS B 1 44 ? 4.23 -22.828 -13.391 1 72.5 44 HIS B CA 1
ATOM 1900 C C . HIS B 1 44 ? 3.537 -21.484 -13.625 1 72.5 44 HIS B C 1
ATOM 1902 O O . HIS B 1 44 ? 3.506 -20.625 -12.742 1 72.5 44 HIS B O 1
ATOM 1908 N N . LYS B 1 45 ? 3.197 -21.422 -14.859 1 70 45 LYS B N 1
ATOM 1909 C CA . LYS B 1 45 ? 2.475 -20.219 -15.242 1 70 45 LYS B CA 1
ATOM 1910 C C . LYS B 1 45 ? 1.083 -20.188 -14.625 1 70 45 LYS B C 1
ATOM 1912 O O . LYS B 1 45 ? 0.265 -21.062 -14.875 1 70 45 LYS B O 1
ATOM 1917 N N . GLU B 1 46 ? 1.013 -19.344 -13.609 1 78.12 46 GLU B N 1
ATOM 1918 C CA . GLU B 1 46 ? -0.303 -19.188 -13 1 78.12 46 GLU B CA 1
ATOM 1919 C C . GLU B 1 46 ? -0.863 -17.797 -13.258 1 78.12 46 GLU B C 1
ATOM 1921 O O . GLU B 1 46 ? -0.238 -16.797 -12.898 1 78.12 46 GLU B O 1
ATOM 1926 N N . THR B 1 47 ? -1.99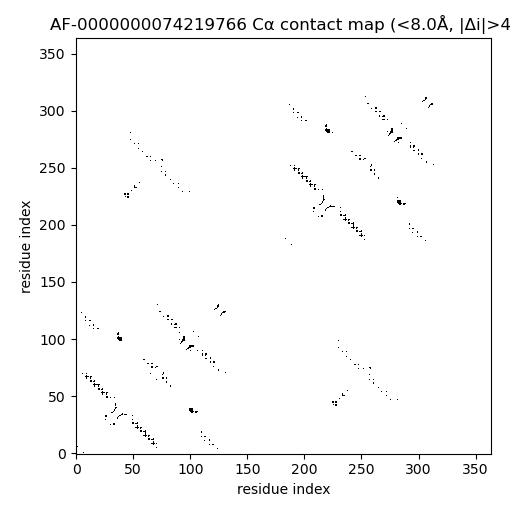1 -17.828 -13.828 1 82.19 47 THR B N 1
ATOM 1927 C CA . THR B 1 47 ? -2.619 -16.578 -14.227 1 82.19 47 THR B CA 1
ATOM 1928 C C . THR B 1 47 ? -3.049 -15.773 -13 1 82.19 47 THR B C 1
ATOM 1930 O O . THR B 1 47 ? -3.072 -14.539 -13.031 1 82.19 47 THR B O 1
ATOM 1933 N N . VAL B 1 48 ? -3.373 -16.469 -11.953 1 84.5 48 VAL B N 1
ATOM 1934 C CA . VAL B 1 48 ? -3.766 -15.781 -10.727 1 84.5 48 VAL B CA 1
ATOM 1935 C C . VAL B 1 48 ? -2.592 -14.961 -10.195 1 84.5 48 VAL B C 1
ATOM 1937 O O . VAL B 1 48 ? -2.781 -13.852 -9.688 1 84.5 48 VAL B O 1
ATOM 1940 N N . PHE B 1 49 ? -1.454 -15.5 -10.391 1 86.38 49 PHE B N 1
ATOM 1941 C CA . PHE B 1 49 ? -0.254 -14.812 -9.93 1 86.38 49 PHE B CA 1
ATOM 1942 C C . PHE B 1 49 ? -0.03 -13.523 -10.719 1 86.38 49 PHE B C 1
ATOM 1944 O O . PHE B 1 49 ? 0.352 -12.5 -10.148 1 86.38 49 PHE B O 1
ATOM 1951 N N . ILE B 1 50 ? -0.304 -13.547 -11.93 1 86.81 50 ILE B N 1
ATOM 1952 C CA . ILE B 1 50 ? -0.141 -12.375 -12.789 1 86.81 50 ILE B CA 1
ATOM 1953 C C . ILE B 1 50 ? -1.049 -11.25 -12.305 1 86.81 50 ILE B C 1
ATOM 1955 O O . ILE B 1 50 ? -0.625 -10.094 -12.219 1 86.81 50 ILE B O 1
ATOM 1959 N N . ARG B 1 51 ? -2.17 -11.555 -11.922 1 89.25 51 ARG B N 1
ATOM 1960 C CA . ARG B 1 51 ? -3.16 -10.57 -11.492 1 89.25 51 ARG B CA 1
ATOM 1961 C C . ARG B 1 51 ? -2.805 -9.992 -10.125 1 89.25 51 ARG B C 1
ATOM 1963 O O . ARG B 1 51 ? -2.916 -8.789 -9.906 1 89.25 51 ARG B O 1
ATOM 1970 N N . TYR B 1 52 ? -2.42 -10.773 -9.242 1 89.06 52 TYR B N 1
ATOM 1971 C CA . TYR B 1 52 ? -2.006 -10.305 -7.926 1 89.06 52 TYR B CA 1
ATOM 1972 C C . TYR B 1 52 ? -0.722 -9.484 -8.016 1 89.06 52 TYR B C 1
ATOM 1974 O O . TYR B 1 52 ? -0.565 -8.484 -7.312 1 89.06 52 TYR B O 1
ATOM 1982 N N . PHE B 1 53 ? 0.165 -9.938 -8.875 1 89.5 53 PHE B N 1
ATOM 1983 C CA . PHE B 1 53 ? 1.395 -9.188 -9.117 1 89.5 53 PHE B CA 1
ATOM 1984 C C . PHE B 1 53 ? 1.088 -7.801 -9.664 1 89.5 53 PHE B C 1
ATOM 1986 O O . PHE B 1 53 ? 1.686 -6.812 -9.234 1 89.5 53 PHE B O 1
ATOM 1993 N N . GLY B 1 54 ? 0.222 -7.82 -10.578 1 90.81 54 GLY B N 1
ATOM 1994 C CA . GLY B 1 54 ? -0.193 -6.547 -11.141 1 90.81 54 GLY B CA 1
ATOM 1995 C C . GLY B 1 54 ? -0.84 -5.629 -10.125 1 90.81 54 GLY B C 1
ATOM 1996 O O . GLY B 1 54 ? -0.54 -4.434 -10.078 1 90.81 54 GLY B O 1
ATOM 1997 N N . CYS B 1 55 ? -1.713 -6.121 -9.312 1 91.25 55 CYS B N 1
ATOM 1998 C CA . CYS B 1 55 ? -2.387 -5.336 -8.281 1 91.25 55 CYS B CA 1
ATOM 1999 C C . CYS B 1 55 ? -1.388 -4.812 -7.254 1 91.25 55 CYS B C 1
ATOM 2001 O O . CYS B 1 55 ? -1.489 -3.666 -6.812 1 91.25 55 CYS B O 1
ATOM 2003 N N . TYR B 1 56 ? -0.498 -5.656 -6.906 1 93.19 56 TYR B N 1
ATOM 2004 C CA . TYR B 1 56 ? 0.577 -5.25 -6.008 1 93.19 56 TYR B CA 1
ATOM 2005 C C . TYR B 1 56 ? 1.378 -4.098 -6.602 1 93.19 56 TYR B C 1
ATOM 2007 O O . TYR B 1 56 ? 1.623 -3.094 -5.93 1 93.19 56 TYR B O 1
ATOM 2015 N N . SER B 1 57 ? 1.702 -4.199 -7.859 1 94.12 57 SER B N 1
ATOM 2016 C CA . SER B 1 57 ? 2.52 -3.195 -8.531 1 94.12 57 SER B CA 1
ATOM 2017 C C . SER B 1 57 ? 1.775 -1.871 -8.656 1 94.12 57 SER B C 1
ATOM 2019 O O . SER B 1 57 ? 2.352 -0.805 -8.43 1 94.12 57 SER B O 1
ATOM 2021 N N . ILE B 1 58 ? 0.554 -1.932 -9 1 95.25 58 ILE B N 1
ATOM 2022 C CA . ILE B 1 58 ? -0.211 -0.702 -9.172 1 95.25 58 ILE B CA 1
ATOM 2023 C C . ILE B 1 58 ? -0.431 -0.036 -7.812 1 95.25 58 ILE B C 1
ATOM 2025 O O . ILE B 1 58 ? -0.457 1.192 -7.715 1 95.25 58 ILE B O 1
ATOM 2029 N N . SER B 1 59 ? -0.608 -0.793 -6.785 1 95.69 59 SER B N 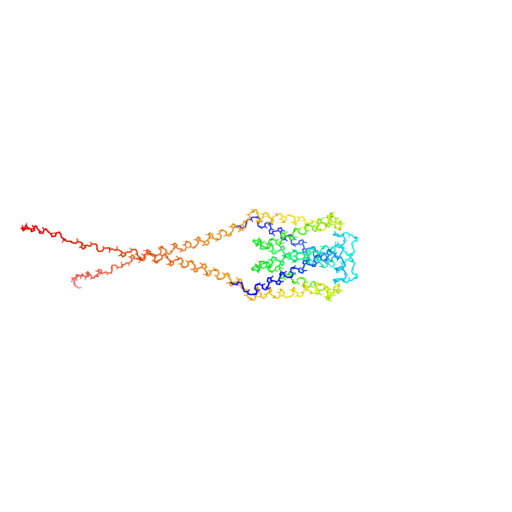1
ATOM 2030 C CA . SER B 1 59 ? -0.708 -0.243 -5.438 1 95.69 59 SER B CA 1
ATOM 2031 C C . SER B 1 59 ? 0.562 0.508 -5.055 1 95.69 59 SER B C 1
ATOM 2033 O O . SER B 1 59 ? 0.496 1.621 -4.527 1 95.69 59 SER B O 1
ATOM 2035 N N . GLN B 1 60 ? 1.71 -0.136 -5.324 1 96.5 60 GLN B N 1
ATOM 2036 C CA . GLN B 1 60 ? 2.986 0.521 -5.062 1 96.5 60 GLN B CA 1
ATOM 2037 C C . GLN B 1 60 ? 3.09 1.843 -5.816 1 96.5 60 GLN B C 1
ATOM 2039 O O . GLN B 1 60 ? 3.496 2.859 -5.25 1 96.5 60 GLN B O 1
ATOM 2044 N N . ALA B 1 61 ? 2.688 1.808 -7.023 1 97.19 61 ALA B N 1
ATOM 2045 C CA . ALA B 1 61 ? 2.768 3.004 -7.855 1 97.19 61 ALA B CA 1
ATOM 2046 C C . ALA B 1 61 ? 1.905 4.129 -7.285 1 97.19 61 ALA B C 1
ATOM 2048 O O . ALA B 1 61 ? 2.355 5.273 -7.184 1 97.19 61 ALA B O 1
ATOM 2049 N N . PHE B 1 62 ? 0.754 3.832 -6.895 1 96.94 62 PHE B N 1
ATOM 2050 C CA . PHE B 1 62 ? -0.169 4.84 -6.383 1 96.94 62 PHE B CA 1
ATOM 2051 C C . PHE B 1 62 ? 0.363 5.461 -5.098 1 96.94 62 PHE B C 1
ATOM 2053 O O . PHE B 1 62 ? 0.312 6.68 -4.926 1 96.94 62 PHE B O 1
ATOM 2060 N N . ILE B 1 63 ? 0.849 4.672 -4.234 1 97.31 63 ILE B N 1
ATOM 2061 C CA . ILE B 1 63 ? 1.377 5.148 -2.961 1 97.31 63 ILE B CA 1
ATOM 2062 C C . ILE B 1 63 ? 2.582 6.051 -3.205 1 97.31 63 ILE B C 1
ATOM 2064 O O . ILE B 1 63 ? 2.709 7.109 -2.586 1 97.31 63 ILE B O 1
ATOM 2068 N N . LEU B 1 64 ? 3.379 5.664 -4.117 1 97.88 64 LEU B N 1
ATOM 2069 C CA . LEU B 1 64 ? 4.562 6.453 -4.438 1 97.88 64 LEU B CA 1
ATOM 2070 C C . LEU B 1 64 ? 4.172 7.801 -5.031 1 97.88 64 LEU B C 1
ATOM 2072 O O . LEU B 1 64 ? 4.805 8.82 -4.738 1 97.88 64 LEU B O 1
ATOM 2076 N N . ILE B 1 65 ? 3.18 7.824 -5.816 1 97.12 65 ILE B N 1
ATOM 2077 C CA . ILE B 1 65 ? 2.689 9.07 -6.395 1 97.12 65 ILE B CA 1
ATOM 2078 C C . ILE B 1 65 ? 2.18 9.984 -5.285 1 97.12 65 ILE B C 1
ATOM 2080 O O . ILE B 1 65 ? 2.531 11.164 -5.234 1 97.12 65 ILE B O 1
ATOM 2084 N N . GLN B 1 66 ? 1.361 9.453 -4.418 1 95.69 66 GLN B N 1
ATOM 2085 C CA . GLN B 1 66 ? 0.855 10.242 -3.305 1 95.69 66 GLN B CA 1
ATOM 2086 C C . GLN B 1 66 ? 1.996 10.742 -2.42 1 95.69 66 GLN B C 1
ATOM 2088 O O . GLN B 1 66 ? 1.947 11.859 -1.906 1 95.69 66 GLN B O 1
ATOM 2093 N N . SER B 1 67 ? 2.953 9.883 -2.25 1 95.5 67 SER B N 1
ATOM 2094 C CA . SER B 1 67 ? 4.113 10.258 -1.449 1 95.5 67 SER B CA 1
ATOM 2095 C C . SER B 1 67 ? 4.871 11.422 -2.084 1 95.5 67 SER B C 1
ATOM 2097 O O . SER B 1 67 ? 5.328 12.328 -1.384 1 95.5 67 SER B O 1
ATOM 2099 N N . ALA B 1 68 ? 4.996 11.383 -3.363 1 95.56 68 ALA B N 1
ATOM 2100 C CA . ALA B 1 68 ? 5.688 12.453 -4.074 1 95.56 68 ALA B CA 1
ATOM 2101 C C . ALA B 1 68 ? 4.918 13.766 -3.965 1 95.56 68 ALA B C 1
ATOM 2103 O O . ALA B 1 68 ? 5.516 14.828 -3.781 1 95.56 68 ALA B O 1
ATOM 2104 N N . ILE B 1 69 ? 3.67 13.695 -4.027 1 93.44 69 ILE B N 1
ATOM 2105 C CA . ILE B 1 69 ? 2.816 14.883 -3.986 1 93.44 69 ILE B CA 1
ATOM 2106 C C . ILE B 1 69 ? 2.797 15.453 -2.57 1 93.44 69 ILE B C 1
ATOM 2108 O O . ILE B 1 69 ? 2.902 16.672 -2.385 1 93.44 69 ILE B O 1
ATOM 2112 N N . HIS B 1 70 ? 2.633 14.57 -1.6 1 92.5 70 HIS B N 1
ATOM 2113 C CA . HIS B 1 70 ? 2.527 14.992 -0.206 1 92.5 70 HIS B CA 1
ATOM 2114 C C . HIS B 1 70 ? 3.771 14.594 0.582 1 92.5 70 HIS B C 1
ATOM 2116 O O . HIS B 1 70 ? 3.67 13.953 1.632 1 92.5 70 HIS B O 1
ATOM 2122 N N . LEU B 1 71 ? 4.859 15.148 0.158 1 91.31 71 LEU B N 1
ATOM 2123 C CA . LEU B 1 71 ? 6.164 14.742 0.677 1 91.31 71 LEU B CA 1
ATOM 2124 C C . LEU B 1 71 ? 6.297 15.102 2.152 1 91.31 71 LEU B C 1
ATOM 2126 O O . LEU B 1 71 ? 7 14.422 2.902 1 91.31 71 LEU B O 1
ATOM 2130 N N . TYR B 1 72 ? 5.527 16.062 2.639 1 87.25 72 TYR B N 1
ATOM 2131 C CA . TYR B 1 72 ? 5.727 16.562 3.99 1 87.25 72 TYR B CA 1
ATOM 2132 C C . TYR B 1 72 ? 4.77 15.906 4.973 1 87.25 72 TYR B C 1
ATOM 2134 O O . TYR B 1 72 ? 4.836 16.156 6.18 1 87.25 72 TYR B O 1
ATOM 2142 N N . VAL B 1 73 ? 3.975 15.016 4.516 1 88.75 73 VAL B N 1
ATOM 2143 C CA . VAL B 1 73 ? 3.051 14.297 5.387 1 88.75 73 VAL B CA 1
ATOM 2144 C C . VAL B 1 73 ? 3.73 13.055 5.945 1 88.75 73 VAL B C 1
ATOM 2146 O O . VAL B 1 73 ? 3.811 12.023 5.27 1 88.75 73 VAL B O 1
ATOM 2149 N N . LEU B 1 74 ? 4.062 13.102 7.102 1 88.81 74 LEU B N 1
ATOM 2150 C CA . LEU B 1 74 ? 4.918 12.102 7.727 1 88.81 74 LEU B CA 1
ATOM 2151 C C . LEU B 1 74 ? 4.234 10.742 7.754 1 88.81 74 LEU B C 1
ATOM 2153 O O . LEU B 1 74 ? 4.848 9.727 7.398 1 88.81 74 LEU B O 1
ATOM 2157 N N . PRO B 1 75 ? 3.012 10.625 8.172 1 90 75 PRO B N 1
ATOM 2158 C CA . PRO B 1 75 ? 2.398 9.297 8.203 1 90 75 PRO B CA 1
ATOM 2159 C C . PRO B 1 75 ? 2.365 8.633 6.828 1 90 75 PRO B C 1
ATOM 2161 O O . PRO B 1 75 ? 2.473 7.406 6.73 1 90 75 PRO B O 1
ATOM 2164 N N . LEU B 1 76 ? 2.205 9.438 5.883 1 93.5 76 LEU B N 1
ATOM 2165 C CA . LEU B 1 76 ? 2.238 8.914 4.52 1 93.5 76 LEU B CA 1
ATOM 2166 C C . LEU B 1 76 ? 3.629 8.398 4.172 1 93.5 76 LEU B C 1
ATOM 2168 O O . LEU B 1 76 ? 3.762 7.348 3.535 1 93.5 76 LEU B O 1
ATOM 2172 N N . GLN B 1 77 ? 4.598 9.148 4.645 1 93.44 77 GLN B N 1
ATOM 2173 C CA . GLN B 1 77 ? 5.973 8.75 4.344 1 93.44 77 GLN B CA 1
ATOM 2174 C C . GLN B 1 77 ? 6.359 7.484 5.105 1 93.44 77 GLN B C 1
ATOM 2176 O O . GLN B 1 77 ? 7.152 6.68 4.621 1 93.44 77 GLN B O 1
ATOM 2181 N N . THR B 1 78 ? 5.785 7.281 6.234 1 93.56 78 THR B N 1
ATOM 2182 C CA . THR B 1 78 ? 6.023 6.055 6.992 1 93.56 78 THR B CA 1
ATOM 2183 C C . THR B 1 78 ? 5.516 4.84 6.223 1 93.56 78 THR B C 1
ATOM 2185 O O . THR B 1 78 ? 6.164 3.793 6.203 1 93.56 78 THR B O 1
ATOM 2188 N N . ILE B 1 79 ? 4.406 4.961 5.598 1 96.75 79 ILE B N 1
ATOM 2189 C CA . ILE B 1 79 ? 3.85 3.898 4.766 1 96.75 79 ILE B CA 1
ATOM 2190 C C . ILE B 1 79 ? 4.797 3.6 3.605 1 96.75 79 ILE B C 1
ATOM 2192 O O . ILE B 1 79 ? 5.105 2.439 3.33 1 96.75 79 ILE B O 1
ATOM 2196 N N . THR B 1 80 ? 5.23 4.684 2.996 1 97 80 THR B N 1
ATOM 2197 C CA . THR B 1 80 ? 6.102 4.531 1.837 1 97 80 THR B CA 1
ATOM 2198 C C . THR B 1 80 ? 7.41 3.854 2.229 1 97 80 THR B C 1
ATOM 2200 O O . THR B 1 80 ? 7.875 2.941 1.539 1 97 80 THR B O 1
ATOM 2203 N N . ILE B 1 81 ? 7.977 4.25 3.318 1 96.62 81 ILE B N 1
ATOM 2204 C CA . ILE B 1 81 ? 9.219 3.654 3.809 1 96.62 81 ILE B CA 1
ATOM 2205 C C . ILE B 1 81 ? 9 2.168 4.086 1 96.62 81 ILE B C 1
ATOM 2207 O O . ILE B 1 81 ? 9.812 1.33 3.686 1 96.62 81 ILE B O 1
ATOM 2211 N N . PHE B 1 82 ? 7.973 1.865 4.715 1 96.62 82 PHE B N 1
ATOM 2212 C CA . PHE B 1 82 ? 7.652 0.477 5.02 1 96.62 82 PHE B CA 1
ATOM 2213 C C . PHE B 1 82 ? 7.523 -0.344 3.744 1 96.62 82 PHE B C 1
ATOM 2215 O O . PHE B 1 82 ? 8.07 -1.447 3.652 1 96.62 82 PHE B O 1
ATOM 2222 N N . LEU B 1 83 ? 6.852 0.165 2.754 1 96.94 83 LEU B N 1
ATOM 2223 C CA . LEU B 1 83 ? 6.613 -0.566 1.515 1 96.94 83 LEU B CA 1
ATOM 2224 C C . LEU B 1 83 ? 7.91 -0.759 0.738 1 96.94 83 LEU B C 1
ATOM 2226 O O . LEU B 1 83 ? 8.109 -1.794 0.096 1 96.94 83 LEU B O 1
ATOM 2230 N N . LEU B 1 84 ? 8.719 0.266 0.81 1 97.62 84 LEU B N 1
ATOM 2231 C CA . LEU B 1 84 ? 10.016 0.145 0.141 1 97.62 84 LEU B CA 1
ATOM 2232 C C . LEU B 1 84 ? 10.867 -0.933 0.8 1 97.62 84 LEU B C 1
ATOM 2234 O O . LEU B 1 84 ? 11.516 -1.724 0.111 1 97.62 84 LEU B O 1
ATOM 2238 N N . ILE B 1 85 ? 10.852 -0.992 2.062 1 96.81 85 ILE B N 1
ATOM 2239 C CA . ILE B 1 85 ? 11.602 -2.014 2.793 1 96.81 85 ILE B CA 1
ATOM 2240 C C . ILE B 1 85 ? 11.055 -3.396 2.443 1 96.81 85 ILE B C 1
ATOM 2242 O O . ILE B 1 85 ? 11.82 -4.324 2.166 1 96.81 85 ILE B O 1
ATOM 2246 N N . LEU B 1 86 ? 9.75 -3.506 2.482 1 96.06 86 LEU B N 1
ATOM 2247 C CA . LEU B 1 86 ? 9.102 -4.773 2.162 1 96.06 86 LEU B CA 1
ATOM 2248 C C . LEU B 1 86 ? 9.461 -5.23 0.753 1 96.06 86 LEU B C 1
ATOM 2250 O O . LEU B 1 86 ? 9.766 -6.406 0.535 1 96.06 86 LEU B O 1
ATOM 2254 N N . PHE B 1 87 ? 9.422 -4.301 -0.214 1 95.62 87 PHE B N 1
ATOM 2255 C CA . PHE B 1 87 ? 9.75 -4.605 -1.603 1 95.62 87 PHE B CA 1
ATOM 2256 C C . PHE B 1 87 ? 11.195 -5.062 -1.732 1 95.62 87 PHE B C 1
ATOM 2258 O O . PHE B 1 87 ? 11.477 -6.055 -2.404 1 95.62 87 PHE B O 1
ATOM 2265 N N . ILE B 1 88 ? 12.109 -4.387 -1.064 1 95.81 88 ILE B N 1
ATOM 2266 C CA . ILE B 1 88 ? 13.531 -4.707 -1.119 1 95.81 88 ILE B CA 1
ATOM 2267 C C . ILE B 1 88 ? 13.773 -6.09 -0.517 1 95.81 88 ILE B C 1
ATOM 2269 O O . ILE B 1 88 ? 14.477 -6.914 -1.104 1 95.81 88 ILE B O 1
ATOM 2273 N N . ILE B 1 89 ? 13.18 -6.387 0.614 1 95.12 89 ILE B N 1
ATOM 2274 C CA . ILE B 1 89 ? 13.328 -7.684 1.271 1 95.12 89 ILE B CA 1
ATOM 2275 C C . ILE B 1 89 ? 12.766 -8.781 0.375 1 95.12 89 ILE B C 1
ATOM 2277 O O . ILE B 1 89 ? 13.367 -9.852 0.238 1 95.12 89 ILE B O 1
ATOM 2281 N N . LEU B 1 90 ? 11.656 -8.492 -0.208 1 94 90 LEU B N 1
ATOM 2282 C CA . LEU B 1 90 ? 11.023 -9.477 -1.078 1 94 90 LEU B CA 1
ATOM 2283 C C . LEU B 1 90 ? 11.93 -9.836 -2.248 1 94 90 LEU B C 1
ATOM 2285 O O . LEU B 1 90 ? 12.148 -11.016 -2.529 1 94 90 LEU B O 1
ATOM 2289 N N . ILE B 1 91 ? 12.484 -8.859 -2.865 1 92.75 91 ILE B N 1
ATOM 2290 C CA . ILE B 1 91 ? 13.344 -9.078 -4.023 1 92.75 91 ILE B CA 1
ATOM 2291 C C . ILE B 1 91 ? 14.625 -9.789 -3.59 1 92.75 91 ILE B C 1
ATOM 2293 O O . ILE B 1 91 ? 15.086 -10.719 -4.258 1 92.75 91 ILE B O 1
ATOM 2297 N N . LEU B 1 92 ? 15.172 -9.414 -2.535 1 93 92 LEU B N 1
ATOM 2298 C CA . LEU B 1 92 ? 16.391 -10.039 -2.033 1 93 92 LEU B CA 1
ATOM 2299 C C . LEU B 1 92 ? 16.141 -11.5 -1.674 1 93 92 LEU B C 1
ATOM 2301 O O . LEU B 1 92 ? 16.953 -12.367 -2.014 1 93 92 LEU B O 1
ATOM 2305 N N . LEU B 1 93 ? 15.008 -11.789 -1.066 1 90.88 93 LEU B N 1
ATOM 2306 C CA . LEU B 1 93 ? 14.688 -13.156 -0.675 1 90.88 93 LEU B CA 1
ATOM 2307 C C . LEU B 1 93 ? 14.414 -14.023 -1.899 1 90.88 93 LEU B C 1
ATOM 2309 O O . LEU B 1 93 ? 14.906 -15.148 -1.992 1 90.88 93 LEU B O 1
ATOM 2313 N N . GLU B 1 94 ? 13.75 -13.477 -2.77 1 90.81 94 GLU B N 1
ATOM 2314 C CA . GLU B 1 94 ? 13.414 -14.234 -3.973 1 90.81 94 GLU B CA 1
ATOM 2315 C C . GLU B 1 94 ? 14.656 -14.477 -4.832 1 90.81 94 GLU B C 1
ATOM 2317 O O . GLU B 1 94 ? 14.789 -15.539 -5.438 1 90.81 94 GLU B O 1
ATOM 2322 N N . SER B 1 95 ? 15.531 -13.547 -4.875 1 88.81 95 SER B N 1
ATOM 2323 C CA . SER B 1 95 ? 16.688 -13.633 -5.75 1 88.81 95 SER B CA 1
ATOM 2324 C C . SER B 1 95 ? 17.812 -14.445 -5.102 1 88.81 95 SER B C 1
ATOM 2326 O O . SER B 1 95 ? 18.453 -15.266 -5.766 1 88.81 95 SER B O 1
ATOM 2328 N N . PHE B 1 96 ? 18.031 -14.312 -3.854 1 90.06 96 PHE B N 1
ATOM 2329 C CA . PHE B 1 96 ? 19.25 -14.867 -3.26 1 90.06 96 PHE B CA 1
ATOM 2330 C C . PHE B 1 96 ? 18.906 -16.062 -2.369 1 90.06 96 PHE B C 1
ATOM 2332 O O . PHE B 1 96 ? 19.719 -16.969 -2.215 1 90.06 96 PHE B O 1
ATOM 2339 N N . TYR B 1 97 ? 17.797 -16.062 -1.78 1 88.88 97 TYR B N 1
ATOM 2340 C CA . TYR B 1 97 ? 17.438 -17.156 -0.887 1 88.88 97 TYR B CA 1
ATOM 2341 C C . TYR B 1 97 ? 16.656 -18.234 -1.628 1 88.88 97 TYR B C 1
ATOM 2343 O O . TYR B 1 97 ? 17.062 -19.406 -1.646 1 88.88 97 TYR B O 1
ATOM 2351 N N . TYR B 1 98 ? 15.586 -17.906 -2.279 1 87.62 98 TYR B N 1
ATOM 2352 C CA . TYR B 1 98 ? 14.742 -18.875 -2.963 1 87.62 98 TYR B CA 1
ATOM 2353 C C . TYR B 1 98 ? 15.227 -19.125 -4.387 1 87.62 98 TYR B C 1
ATOM 2355 O O . TYR B 1 98 ? 14.891 -20.141 -5 1 87.62 98 TYR B O 1
ATOM 2363 N N . CYS B 1 99 ? 15.93 -18.234 -4.941 1 86.44 99 CYS B N 1
ATOM 2364 C CA . CYS B 1 99 ? 16.531 -18.344 -6.27 1 86.44 99 CYS B CA 1
ATOM 2365 C C . CYS B 1 99 ? 15.453 -18.578 -7.328 1 86.44 99 CYS B C 1
ATOM 2367 O O . CYS B 1 99 ? 15.625 -19.422 -8.211 1 86.44 99 CYS B O 1
ATOM 2369 N N . THR B 1 100 ? 14.352 -17.875 -7.098 1 85.69 100 THR B N 1
ATOM 2370 C CA . THR B 1 100 ? 13.258 -18 -8.055 1 85.69 100 THR B CA 1
ATOM 2371 C C . THR B 1 100 ? 13.227 -16.828 -9.016 1 85.69 100 THR B C 1
ATOM 2373 O O . THR B 1 100 ? 12.555 -16.875 -10.047 1 85.69 100 THR B O 1
ATOM 2376 N N . LEU B 1 101 ? 13.922 -15.797 -8.641 1 85.44 101 LEU B N 1
ATOM 2377 C CA . LEU B 1 101 ? 13.922 -14.562 -9.414 1 85.44 101 LEU B CA 1
ATOM 2378 C C . LEU B 1 101 ? 15.297 -14.289 -10.016 1 85.44 101 LEU B C 1
ATOM 2380 O O . LEU B 1 101 ? 16.312 -14.477 -9.344 1 85.44 101 LEU B O 1
ATOM 2384 N N . ASP B 1 102 ? 15.258 -13.906 -11.281 1 82.69 102 ASP B N 1
ATOM 2385 C CA . ASP B 1 102 ? 16.484 -13.438 -11.914 1 82.69 102 ASP B CA 1
ATOM 2386 C C . ASP B 1 102 ? 16.812 -12.008 -11.469 1 82.69 102 ASP B C 1
ATOM 2388 O O . ASP B 1 102 ? 16.109 -11.062 -11.836 1 82.69 102 ASP B O 1
ATOM 2392 N N . PHE B 1 103 ? 17.859 -11.898 -10.82 1 81.31 103 PHE B N 1
ATOM 2393 C CA . PHE B 1 103 ? 18.219 -10.617 -10.227 1 81.31 103 PHE B CA 1
ATOM 2394 C C . PHE B 1 103 ? 18.516 -9.586 -11.312 1 81.31 103 PHE B C 1
ATOM 2396 O O . PHE B 1 103 ? 18.219 -8.406 -11.156 1 81.31 103 PHE B O 1
ATOM 2403 N N . TYR B 1 104 ? 19.078 -9.992 -12.352 1 77.69 104 TYR B N 1
ATOM 2404 C CA . TYR B 1 104 ? 19.484 -9.086 -13.414 1 77.69 104 TYR B CA 1
ATOM 2405 C C . TYR B 1 104 ? 18.375 -8.891 -14.43 1 77.69 104 TYR B C 1
ATOM 2407 O O . TYR B 1 104 ? 18.562 -8.25 -15.469 1 77.69 104 TYR B O 1
ATOM 2415 N N . GLY B 1 105 ? 17.266 -9.203 -14.07 1 76.88 105 GLY B N 1
ATOM 2416 C CA . GLY B 1 105 ? 16.141 -9.094 -14.984 1 76.88 105 GLY B CA 1
ATOM 2417 C C . GLY B 1 105 ? 15.367 -7.797 -14.82 1 76.88 105 GLY B C 1
ATOM 2418 O O . GLY B 1 105 ? 15.945 -6.754 -14.516 1 76.88 105 GLY B O 1
ATOM 2419 N N . GLY B 1 106 ? 14.148 -7.824 -15.125 1 76.69 106 GLY B N 1
ATOM 2420 C CA . GLY B 1 106 ? 13.25 -6.68 -15.188 1 76.69 106 GLY B CA 1
ATOM 2421 C C . GLY B 1 106 ? 13.047 -6.004 -13.844 1 76.69 106 GLY B C 1
ATOM 2422 O O . GLY B 1 106 ? 12.594 -4.859 -13.781 1 76.69 106 GLY B O 1
ATOM 2423 N N . THR B 1 107 ? 13.461 -6.613 -12.766 1 83.06 107 THR B N 1
ATOM 2424 C CA . THR B 1 107 ? 13.195 -6.059 -11.438 1 83.06 107 THR B CA 1
ATOM 2425 C C . THR B 1 107 ? 14.422 -5.344 -10.891 1 83.06 107 THR B C 1
ATOM 2427 O O . THR B 1 107 ? 14.352 -4.672 -9.859 1 83.06 107 THR B O 1
ATOM 2430 N N . LEU B 1 108 ? 15.508 -5.348 -11.609 1 85.94 108 LEU B N 1
ATOM 2431 C CA . LEU B 1 108 ? 16.75 -4.758 -11.117 1 85.94 108 LEU B CA 1
ATOM 2432 C C . LEU B 1 108 ? 16.609 -3.246 -10.969 1 85.94 108 LEU B C 1
ATOM 2434 O O . LEU B 1 108 ? 17.016 -2.674 -9.961 1 85.94 108 LEU B O 1
ATOM 2438 N N . LEU B 1 109 ? 16.016 -2.705 -11.953 1 88.75 109 LEU B N 1
ATOM 2439 C CA . LEU B 1 109 ? 15.914 -1.25 -11.953 1 88.75 109 LEU B CA 1
ATOM 2440 C C . LEU B 1 109 ? 15 -0.764 -10.836 1 88.75 109 LEU B C 1
ATOM 2442 O O . LEU B 1 109 ? 15.383 0.096 -10.039 1 88.75 109 LEU B O 1
ATOM 2446 N N . PRO B 1 110 ? 13.82 -1.245 -10.773 1 90.06 110 PRO B N 1
ATOM 2447 C CA . PRO B 1 110 ? 12.969 -0.844 -9.648 1 90.06 110 PRO B CA 1
ATOM 2448 C C . PRO B 1 110 ? 13.602 -1.146 -8.289 1 90.06 110 PRO B C 1
ATOM 2450 O O . PRO B 1 110 ? 13.398 -0.4 -7.332 1 90.06 110 PRO B O 1
ATOM 2453 N N . PHE B 1 111 ? 14.336 -2.131 -8.227 1 93.25 111 PHE B N 1
ATOM 2454 C CA . PHE B 1 111 ? 15 -2.504 -6.984 1 93.25 111 PHE B CA 1
ATOM 2455 C C . PHE B 1 111 ? 16.047 -1.461 -6.59 1 93.25 111 PHE B C 1
ATOM 2457 O O . PHE B 1 111 ? 16.031 -0.965 -5.461 1 93.25 111 PHE B O 1
ATOM 2464 N N . MET B 1 112 ? 16.891 -1.104 -7.484 1 93.06 112 MET B N 1
ATOM 2465 C CA . MET B 1 112 ? 17.922 -0.101 -7.223 1 93.06 112 MET B CA 1
ATOM 2466 C C . MET B 1 112 ? 17.297 1.245 -6.879 1 93.06 112 MET B C 1
ATOM 2468 O O . MET B 1 112 ? 17.734 1.921 -5.949 1 93.06 112 MET B O 1
ATOM 2472 N N . MET B 1 113 ? 16.328 1.545 -7.652 1 93.88 113 MET B N 1
ATOM 2473 C CA . MET B 1 113 ? 15.633 2.807 -7.414 1 93.88 113 MET B CA 1
ATOM 2474 C C . MET B 1 113 ? 14.984 2.816 -6.035 1 93.88 113 MET B C 1
ATOM 2476 O O . MET B 1 113 ? 14.914 3.859 -5.383 1 93.88 113 MET B O 1
ATOM 2480 N N . SER B 1 114 ? 14.5 1.73 -5.633 1 95.94 114 SER B N 1
ATOM 2481 C CA . SER B 1 114 ? 13.867 1.631 -4.324 1 95.94 114 SER B CA 1
ATOM 2482 C C . SER B 1 114 ? 14.875 1.84 -3.203 1 95.94 114 SER B C 1
ATOM 2484 O O . SER B 1 114 ? 14.578 2.494 -2.203 1 95.94 114 SER B O 1
ATOM 2486 N N . ILE B 1 115 ? 16.047 1.32 -3.363 1 95.5 115 ILE B N 1
ATOM 2487 C CA . ILE B 1 115 ? 17.094 1.475 -2.355 1 95.5 115 ILE B CA 1
ATOM 2488 C C . ILE B 1 115 ? 17.469 2.949 -2.221 1 95.5 115 ILE B C 1
ATOM 2490 O O . ILE B 1 115 ? 17.516 3.482 -1.109 1 95.5 115 ILE B O 1
ATOM 2494 N N . ILE B 1 116 ? 17.625 3.566 -3.271 1 94.81 116 ILE B N 1
ATOM 2495 C CA . ILE B 1 116 ? 18.016 4.973 -3.281 1 94.81 116 ILE B CA 1
ATOM 2496 C C . ILE B 1 116 ? 16.891 5.824 -2.688 1 94.81 116 ILE B C 1
ATOM 2498 O O . ILE B 1 116 ? 17.141 6.699 -1.857 1 94.81 116 ILE B O 1
ATOM 2502 N N . SER B 1 117 ? 15.672 5.594 -3.121 1 95.12 117 SER B N 1
ATOM 2503 C CA . SER B 1 117 ? 14.531 6.348 -2.613 1 95.12 117 SER B CA 1
ATOM 2504 C C . SER B 1 117 ? 14.367 6.152 -1.108 1 95.12 117 SER B C 1
ATOM 2506 O O . SER B 1 117 ? 14.047 7.102 -0.387 1 95.12 117 SER B O 1
ATOM 2508 N N . LEU B 1 118 ? 14.625 4.98 -0.686 1 96.56 118 LEU B N 1
ATOM 2509 C CA . LEU B 1 118 ? 14.516 4.672 0.736 1 96.56 118 LEU B CA 1
ATOM 2510 C C . LEU B 1 118 ? 15.531 5.477 1.544 1 96.56 118 LEU B C 1
ATOM 2512 O O . LEU B 1 118 ? 15.172 6.113 2.537 1 96.56 118 LEU B O 1
ATOM 2516 N N . ILE B 1 119 ? 16.703 5.445 1.15 1 94.69 119 ILE B N 1
ATOM 2517 C CA . ILE B 1 119 ? 17.766 6.168 1.837 1 94.69 119 ILE B CA 1
ATOM 2518 C C . ILE B 1 119 ? 17.453 7.66 1.851 1 94.69 119 ILE B C 1
ATOM 2520 O O . ILE B 1 119 ? 17.562 8.32 2.889 1 94.69 119 ILE B O 1
ATOM 2524 N N . TRP B 1 120 ? 17.016 8.117 0.772 1 92.62 120 TRP B N 1
ATOM 2525 C CA . TRP B 1 120 ? 16.703 9.539 0.643 1 92.62 120 TRP B CA 1
ATOM 2526 C C . TRP B 1 120 ? 15.531 9.914 1.541 1 92.62 120 TRP B C 1
ATOM 2528 O O . TRP B 1 120 ? 15.547 10.969 2.184 1 92.62 120 TRP B O 1
ATOM 2538 N N . LEU B 1 121 ? 14.578 9.133 1.536 1 93.81 121 LEU B N 1
ATOM 2539 C CA . LEU B 1 121 ? 13.414 9.414 2.361 1 93.81 121 LEU B CA 1
ATOM 2540 C C . LEU B 1 121 ? 13.781 9.453 3.84 1 93.81 121 LEU B C 1
ATOM 2542 O O . LEU B 1 121 ? 13.352 10.344 4.574 1 93.81 121 LEU B O 1
ATOM 2546 N N . ILE B 1 122 ? 14.586 8.531 4.223 1 92.56 122 ILE B N 1
ATOM 2547 C CA . ILE B 1 122 ? 15.016 8.453 5.617 1 92.56 122 ILE B CA 1
ATOM 2548 C C . ILE B 1 122 ? 15.852 9.688 5.969 1 92.56 122 ILE B C 1
ATOM 2550 O O . ILE B 1 122 ? 15.633 10.312 7.008 1 92.56 122 ILE B O 1
ATOM 2554 N N . LEU B 1 123 ? 16.703 10.047 5.137 1 88.19 123 LEU B N 1
ATOM 2555 C CA . LEU B 1 123 ? 17.531 11.227 5.363 1 88.19 123 LEU B CA 1
ATOM 2556 C C . LEU B 1 123 ? 16.688 12.492 5.387 1 88.19 123 LEU B C 1
ATOM 2558 O O . LEU B 1 123 ? 16.875 13.359 6.242 1 88.19 123 LEU B O 1
ATOM 2562 N N . PHE B 1 124 ? 15.812 12.523 4.5 1 85.56 124 PHE B N 1
ATOM 2563 C CA . PHE B 1 124 ? 14.945 13.688 4.352 1 85.56 124 PHE B CA 1
ATOM 2564 C C . PHE B 1 124 ? 14.094 13.891 5.602 1 85.56 124 PHE B C 1
ATOM 2566 O O . PHE B 1 124 ? 14 15 6.117 1 85.56 124 PHE B O 1
ATOM 2573 N N . HIS B 1 125 ? 13.555 12.906 6.137 1 83.81 125 HIS B N 1
ATOM 2574 C CA . HIS B 1 125 ? 12.57 13.055 7.195 1 83.81 125 HIS B CA 1
ATOM 2575 C C . HIS B 1 125 ? 13.203 12.891 8.57 1 83.81 125 HIS B C 1
ATOM 2577 O O . HIS B 1 125 ? 12.773 13.523 9.539 1 83.81 125 HIS B O 1
ATOM 2583 N N . PHE B 1 126 ? 14.219 12.156 8.656 1 81.62 126 PHE B N 1
ATOM 2584 C CA . PHE B 1 126 ? 14.719 11.859 9.992 1 81.62 126 PHE B CA 1
ATOM 2585 C C . PHE B 1 126 ? 16.031 12.586 10.25 1 81.62 126 PHE B C 1
ATOM 2587 O O . PHE B 1 126 ? 16.438 12.766 11.406 1 81.62 126 PHE B O 1
ATOM 2594 N N . VAL B 1 127 ? 16.688 13.047 9.258 1 76.25 127 VAL B N 1
ATOM 2595 C CA . VAL B 1 127 ? 17.953 13.742 9.477 1 76.25 127 VAL B CA 1
ATOM 2596 C C . VAL B 1 127 ? 17.781 15.227 9.18 1 76.25 127 VAL B C 1
ATOM 2598 O O . VAL B 1 127 ? 18.031 16.078 10.047 1 76.25 127 VAL B O 1
ATOM 2601 N N . TRP B 1 128 ? 17.297 15.648 7.957 1 70.38 128 TRP B N 1
ATOM 2602 C CA . TRP B 1 128 ? 17.25 17.047 7.539 1 70.38 128 TRP B CA 1
ATOM 2603 C C . TRP B 1 128 ? 15.977 17.734 8.023 1 70.38 128 TRP B C 1
ATOM 2605 O O . TRP B 1 128 ? 15.977 18.922 8.328 1 70.38 128 TRP B O 1
ATOM 2615 N N . LYS B 1 129 ? 14.953 17.016 8.312 1 66.69 129 LYS B N 1
ATOM 2616 C CA . LYS B 1 129 ? 13.656 17.484 8.797 1 66.69 129 LYS B CA 1
ATOM 2617 C C . LYS B 1 129 ? 13.375 18.906 8.336 1 66.69 129 LYS B C 1
ATOM 2619 O O . LYS B 1 129 ? 13.102 19.797 9.156 1 66.69 129 LYS B O 1
ATOM 2624 N N . PRO B 1 130 ? 13.438 19.125 7.051 1 61.03 130 PRO B N 1
ATOM 2625 C CA . PRO B 1 130 ? 13.234 20.484 6.582 1 61.03 130 PRO B CA 1
ATOM 2626 C C . PRO B 1 130 ? 11.828 21.016 6.879 1 61.03 130 PRO B C 1
ATOM 2628 O O . PRO B 1 130 ? 11.617 22.219 6.957 1 61.03 130 PRO B O 1
ATOM 2631 N N . TRP B 1 131 ? 10.828 20.062 7.082 1 60.88 131 TRP B N 1
ATOM 2632 C CA . TRP B 1 131 ? 9.445 20.453 7.336 1 60.88 131 TRP B CA 1
ATOM 2633 C C . TRP B 1 131 ? 9.312 21.125 8.703 1 60.88 131 TRP B C 1
ATOM 2635 O O . TRP B 1 131 ? 8.422 21.953 8.906 1 60.88 131 TRP B O 1
ATOM 2645 N N . LEU B 1 132 ? 10.094 20.656 9.586 1 59.81 132 LEU B N 1
ATOM 2646 C CA . LEU B 1 132 ? 10.094 21.312 10.883 1 59.81 132 LEU B CA 1
ATOM 2647 C C . LEU B 1 132 ? 10.508 22.781 10.742 1 59.81 132 LEU B C 1
ATOM 2649 O O . LEU B 1 132 ? 9.945 23.656 11.406 1 59.81 132 LEU B O 1
ATOM 2653 N N . ARG B 1 133 ? 11.336 22.953 9.844 1 55.53 133 ARG B N 1
ATOM 2654 C CA . ARG B 1 133 ? 11.82 24.312 9.672 1 55.53 133 ARG B CA 1
ATOM 2655 C C . ARG B 1 133 ? 10.742 25.203 9.062 1 55.53 133 ARG B C 1
ATOM 2657 O O . ARG B 1 133 ? 10.617 26.375 9.43 1 55.53 133 ARG B O 1
ATOM 2664 N N . VAL B 1 134 ? 9.945 24.609 8.297 1 54.59 134 VAL B N 1
ATOM 2665 C CA . VAL B 1 134 ? 8.914 25.391 7.633 1 54.59 134 VAL B CA 1
ATOM 2666 C C . VAL B 1 134 ? 7.809 25.75 8.633 1 54.59 134 VAL B C 1
ATOM 2668 O O . VAL B 1 134 ? 7.312 26.875 8.641 1 54.59 134 VAL B O 1
ATOM 2671 N N . GLU B 1 135 ? 7.414 24.797 9.492 1 56.72 135 GLU B N 1
ATOM 2672 C CA . GLU B 1 135 ? 6.406 25.062 10.516 1 56.72 135 GLU B CA 1
ATOM 2673 C C . GLU B 1 135 ? 6.879 26.141 11.484 1 56.72 135 GLU B C 1
ATOM 2675 O O . GLU B 1 135 ? 6.113 27.031 11.859 1 56.72 135 GLU B O 1
ATOM 2680 N N . ILE B 1 136 ? 8.117 26.062 11.812 1 55.25 136 ILE B N 1
ATOM 2681 C CA . ILE B 1 136 ? 8.68 27.047 12.727 1 55.25 136 ILE B CA 1
ATOM 2682 C C . ILE B 1 136 ? 8.68 28.422 12.07 1 55.25 136 ILE B C 1
ATOM 2684 O O . ILE B 1 136 ? 8.328 29.422 12.711 1 55.25 136 ILE B O 1
ATOM 2688 N N . ASN B 1 137 ? 9.008 28.422 10.82 1 52.94 137 ASN B N 1
ATOM 2689 C CA . ASN B 1 137 ? 9.047 29.703 10.117 1 52.94 137 ASN B CA 1
ATOM 2690 C C . ASN B 1 137 ? 7.648 30.297 9.961 1 52.94 137 ASN B C 1
ATOM 2692 O O . ASN B 1 137 ? 7.469 31.5 10.094 1 52.94 137 ASN B O 1
ATOM 2696 N N . GLU B 1 138 ? 6.727 29.453 9.688 1 55.19 138 GLU B N 1
ATOM 2697 C CA . GLU B 1 138 ? 5.352 29.938 9.562 1 55.19 138 GLU B CA 1
ATOM 2698 C C . GLU B 1 138 ? 4.828 30.469 10.891 1 55.19 138 GLU B C 1
ATOM 2700 O O . GLU B 1 138 ? 4.121 31.484 10.922 1 55.19 138 GLU B O 1
ATOM 2705 N N . ASP B 1 139 ? 5.148 29.797 11.977 1 55.94 139 ASP B N 1
ATOM 2706 C CA . ASP B 1 139 ? 4.766 30.266 13.305 1 55.94 139 ASP B CA 1
ATOM 2707 C C . ASP B 1 139 ? 5.441 31.594 13.633 1 55.94 139 ASP B C 1
ATOM 2709 O O . ASP B 1 139 ? 4.832 32.469 14.242 1 55.94 139 ASP B O 1
ATOM 2713 N N . ILE B 1 140 ? 6.656 31.781 13.203 1 55.75 140 ILE B N 1
ATOM 2714 C CA . ILE B 1 140 ? 7.406 33 13.43 1 55.75 140 ILE B CA 1
ATOM 2715 C C . ILE B 1 140 ? 6.801 34.156 12.609 1 55.75 140 ILE B C 1
ATOM 2717 O O . ILE B 1 140 ? 6.637 35.25 13.109 1 55.75 140 ILE B O 1
ATOM 2721 N N . VAL B 1 141 ? 6.461 33.844 11.391 1 54.38 141 VAL B N 1
ATOM 2722 C CA . VAL B 1 141 ? 5.895 34.844 10.508 1 54.38 141 VAL B CA 1
ATOM 2723 C C . VAL B 1 141 ? 4.523 35.281 11.016 1 54.38 141 VAL B C 1
ATOM 2725 O O . VAL B 1 141 ? 4.199 36.469 11.039 1 54.38 141 VAL B O 1
ATOM 2728 N N . LYS B 1 142 ? 3.734 34.312 11.477 1 55.66 142 LYS B N 1
ATOM 2729 C CA . LYS B 1 142 ? 2.42 34.594 12.039 1 55.66 142 LYS B CA 1
ATOM 2730 C C . LYS B 1 142 ? 2.541 35.406 13.328 1 55.66 142 LYS B C 1
ATOM 2732 O O . LYS B 1 142 ? 1.785 36.375 13.539 1 55.66 142 LYS B O 1
ATOM 2737 N N . SER B 1 143 ? 3.463 35 14.086 1 57.22 143 SER B N 1
ATOM 2738 C CA . SER B 1 143 ? 3.705 35.719 15.328 1 57.22 143 SER B CA 1
ATOM 2739 C C . SER B 1 143 ? 4.215 37.156 15.055 1 57.22 143 SER B C 1
ATOM 2741 O O . SER B 1 143 ? 3.857 38.094 15.758 1 57.22 143 SER B O 1
ATOM 2743 N N . GLY B 1 144 ? 5.113 37.281 14.078 1 55.38 144 GLY B N 1
ATOM 2744 C CA . GLY B 1 144 ? 5.625 38.562 13.68 1 55.38 144 GLY B CA 1
ATOM 2745 C C . GLY B 1 144 ? 4.555 39.5 13.133 1 55.38 144 GLY B C 1
ATOM 2746 O O . GLY B 1 144 ? 4.555 40.688 13.422 1 55.38 144 GLY B O 1
ATOM 2747 N N . LEU B 1 145 ? 3.744 38.906 12.328 1 55.66 145 LEU B N 1
ATOM 2748 C CA . LEU B 1 145 ? 2.646 39.688 11.758 1 55.66 145 LEU B CA 1
ATOM 2749 C C . LEU B 1 145 ? 1.688 40.156 12.852 1 55.66 145 LEU B C 1
ATOM 2751 O O . LEU B 1 145 ? 1.173 41.281 12.797 1 55.66 145 LEU B O 1
ATOM 2755 N N . LEU B 1 146 ? 1.513 39.281 13.82 1 55.59 146 LEU B N 1
ATOM 2756 C CA . LEU B 1 146 ? 0.686 39.625 14.969 1 55.59 146 LEU B CA 1
ATOM 2757 C C . LEU B 1 146 ? 1.33 40.75 15.766 1 55.59 146 LEU B C 1
ATOM 2759 O O . LEU B 1 146 ? 0.639 41.656 16.234 1 55.59 146 LEU B O 1
ATOM 2763 N N . HIS B 1 147 ? 2.639 40.719 15.789 1 57.22 147 HIS B N 1
ATOM 2764 C CA . HIS B 1 147 ? 3.357 41.781 16.516 1 57.22 147 HIS B CA 1
ATOM 2765 C C . HIS B 1 147 ? 3.414 43.062 15.711 1 57.22 147 HIS B C 1
ATOM 2767 O O . HIS B 1 147 ? 3.295 44.156 16.266 1 57.22 147 HIS B O 1
ATOM 2773 N N . SER B 1 148 ? 3.6 42.906 14.43 1 53.75 148 SER B N 1
ATOM 2774 C CA . SER B 1 148 ? 3.654 44.094 13.57 1 53.75 148 SER B CA 1
ATOM 2775 C C . SER B 1 148 ? 2.297 44.781 13.492 1 53.75 148 SER B C 1
ATOM 2777 O O . SER B 1 148 ? 2.223 46 13.375 1 53.75 148 SER B O 1
ATOM 2779 N N . GLY B 1 149 ? 1.25 44.031 13.5 1 52.84 149 GLY B N 1
ATOM 2780 C CA . GLY B 1 149 ? -0.089 44.594 13.539 1 52.84 149 GLY B CA 1
ATOM 2781 C C . GLY B 1 149 ? -0.36 45.406 14.797 1 52.84 149 GLY B C 1
ATOM 2782 O O . GLY B 1 149 ? -1.089 46.406 14.758 1 52.84 149 GLY B O 1
ATOM 2783 N N . HIS B 1 150 ? 0.253 45.125 15.836 1 54.03 150 HIS B N 1
ATOM 2784 C CA . HIS B 1 150 ? 0.123 45.844 17.094 1 54.03 150 HIS B CA 1
ATOM 2785 C C . HIS B 1 150 ? 0.911 47.156 17.047 1 54.03 150 HIS B C 1
ATOM 2787 O O . HIS B 1 150 ? 0.489 48.156 17.609 1 54.03 150 HIS B O 1
ATOM 2793 N N . GLN B 1 151 ? 1.991 47.25 16.281 1 51.56 151 GLN B N 1
ATOM 2794 C CA . GLN B 1 151 ? 2.807 48.438 16.188 1 51.56 151 GLN B CA 1
ATOM 2795 C C . GLN B 1 151 ? 2.148 49.5 15.297 1 51.56 151 GLN B C 1
ATOM 2797 O O . GLN B 1 151 ? 2.277 50.688 15.539 1 51.56 151 GLN B O 1
ATOM 2802 N N . SER B 1 152 ? 1.446 49.094 14.297 1 51.06 152 SER B N 1
ATOM 2803 C CA . SER B 1 152 ? 0.827 50.031 13.367 1 51.06 152 SER B CA 1
ATOM 2804 C C . SER B 1 152 ? -0.323 50.781 14.023 1 51.06 152 SER B C 1
ATOM 2806 O O . SER B 1 152 ? -0.613 51.906 13.656 1 51.06 152 SER B O 1
ATOM 2808 N N . HIS B 1 153 ? -0.88 50.281 15.039 1 51.62 153 HIS B N 1
ATOM 2809 C CA . HIS B 1 153 ? -1.968 50.969 15.719 1 51.62 153 HIS B CA 1
ATOM 2810 C C . HIS B 1 153 ? -1.433 52.062 16.656 1 51.62 153 HIS B C 1
ATOM 2812 O O . HIS B 1 153 ? -2.154 53 17 1 51.62 153 HIS B O 1
ATOM 2818 N N . HIS B 1 154 ? -0.174 52.031 17.031 1 48.25 154 HIS B N 1
ATOM 2819 C CA . HIS B 1 154 ? 0.368 53.031 17.953 1 48.25 154 HIS B CA 1
ATOM 2820 C C . HIS B 1 154 ? 0.851 54.281 17.203 1 48.25 154 HIS B C 1
ATOM 2822 O O . HIS B 1 154 ? 0.979 55.344 17.797 1 48.25 154 HIS B O 1
ATOM 2828 N N . HIS B 1 155 ? 1.182 54.219 15.93 1 46.34 155 HIS B N 1
ATOM 2829 C CA . HIS B 1 155 ? 1.725 55.375 15.242 1 46.34 155 HIS B CA 1
ATOM 2830 C C . HIS B 1 155 ? 0.612 56.312 14.773 1 46.34 155 HIS B C 1
ATOM 2832 O O . HIS B 1 155 ? 0.87 57.469 14.414 1 46.34 155 HIS B O 1
ATOM 2838 N N . ASN B 1 156 ? -0.615 55.844 14.594 1 44.78 156 ASN B N 1
ATOM 2839 C CA . ASN B 1 156 ? -1.641 56.688 14.008 1 44.78 156 ASN B CA 1
ATOM 2840 C C . ASN B 1 156 ? -2.234 57.656 15.039 1 44.78 156 ASN B C 1
ATOM 2842 O O . ASN B 1 156 ? -2.945 58.594 14.688 1 44.78 156 ASN B O 1
ATOM 2846 N N . LYS B 1 157 ? -2.029 57.531 16.297 1 46.84 157 LYS B N 1
ATOM 2847 C CA . LYS B 1 157 ? -2.629 58.438 17.281 1 46.84 157 LYS B CA 1
ATOM 2848 C C . LYS B 1 157 ? -1.781 59.688 17.453 1 46.84 157 LYS B C 1
ATOM 2850 O O . LYS B 1 157 ? -2.207 60.656 18.109 1 46.84 157 LYS B O 1
ATOM 2855 N N . ARG B 1 158 ? -0.572 59.781 17.078 1 44.59 158 ARG B N 1
ATOM 2856 C CA . ARG B 1 158 ? 0.191 61 17.422 1 44.59 158 ARG B CA 1
ATOM 2857 C C . ARG B 1 158 ? -0.098 62.125 16.422 1 44.59 158 ARG B C 1
ATOM 2859 O O . ARG B 1 158 ? 0.177 63.281 16.719 1 44.59 158 ARG B O 1
ATOM 2866 N N . ASN B 1 159 ? -0.48 61.875 15.258 1 43.09 159 ASN B N 1
ATOM 2867 C CA . ASN B 1 159 ? -0.44 62.969 14.305 1 43.09 159 ASN B CA 1
ATOM 2868 C C . ASN B 1 159 ? -1.67 63.875 14.43 1 43.09 159 ASN B C 1
ATOM 2870 O O . ASN B 1 159 ? -1.8 64.875 13.703 1 43.09 159 ASN B O 1
ATOM 2874 N N . LYS B 1 160 ? -2.734 63.531 15.078 1 44.97 160 LYS B N 1
ATOM 2875 C CA . LYS B 1 160 ? -3.914 64.375 14.977 1 44.97 160 LYS B CA 1
ATOM 2876 C C . LYS B 1 160 ? -3.775 65.625 15.859 1 44.97 160 LYS B C 1
ATOM 2878 O O . LYS B 1 160 ? -4.621 66.5 15.82 1 44.97 160 LYS B O 1
ATOM 2883 N N . SER B 1 161 ? -2.881 65.812 16.797 1 39.09 161 SER B N 1
ATOM 2884 C CA . SER B 1 161 ? -3.055 66.938 17.734 1 39.09 161 SER B CA 1
ATOM 2885 C C . SER B 1 161 ? -2.482 68.25 17.156 1 39.09 161 SER B C 1
ATOM 2887 O O . SER B 1 161 ? -2.617 69.312 17.766 1 39.09 161 SER B O 1
ATOM 2889 N N . GLN B 1 162 ? -1.66 68.312 16.109 1 36.03 162 GLN B N 1
ATOM 2890 C CA . GLN B 1 162 ? -0.879 69.562 15.977 1 36.03 162 GLN B CA 1
ATOM 2891 C C . GLN B 1 162 ? -1.654 70.625 15.203 1 36.03 162 GLN B C 1
ATOM 2893 O O . GLN B 1 162 ? -1.162 71.688 15 1 36.03 162 GLN B O 1
ATOM 2898 N N . HIS B 1 163 ? -2.68 70.375 14.469 1 35.66 163 HIS B N 1
ATOM 2899 C CA . HIS B 1 163 ? -3.008 71.375 13.508 1 35.66 163 HIS B CA 1
ATOM 2900 C C . HIS B 1 163 ? -3.699 72.562 14.18 1 35.66 163 HIS B C 1
ATOM 2902 O O . HIS B 1 163 ? -4.926 72.688 14.156 1 35.66 163 HIS B O 1
ATOM 2908 N N . ARG B 1 164 ? -3.49 73 15.422 1 36.28 164 ARG B N 1
ATOM 2909 C CA . ARG B 1 164 ? -4.137 74.25 15.898 1 36.28 164 ARG B CA 1
ATOM 2910 C C . ARG B 1 164 ? -3.637 75.438 15.141 1 36.28 164 ARG B C 1
ATOM 2912 O O . ARG B 1 164 ? -2.438 75.75 15.133 1 36.28 164 ARG B O 1
ATOM 2919 N N . TYR B 1 165 ? -4.316 75.938 13.906 1 34.12 165 TYR B N 1
ATOM 2920 C CA . TYR B 1 165 ? -4.129 77.062 12.984 1 34.12 165 TYR B CA 1
ATOM 2921 C C . TYR B 1 165 ? -4.156 78.375 13.727 1 34.12 165 TYR B C 1
ATOM 2923 O O . TYR B 1 165 ? -4.945 78.562 14.656 1 34.12 165 TYR B O 1
ATOM 2931 N N . PRO B 1 166 ? -3.021 79.188 13.711 1 35.97 166 PRO B N 1
ATOM 2932 C CA . PRO B 1 166 ? -2.809 80.562 14.156 1 35.97 166 PRO B CA 1
ATOM 2933 C C . PRO B 1 166 ? -3.678 81.562 13.398 1 35.97 166 PRO B C 1
ATOM 2935 O O . PRO B 1 166 ? -3.473 81.812 12.203 1 35.97 166 PRO B O 1
ATOM 2938 N N . ASP B 1 167 ? -4.953 81.5 13.156 1 31.2 167 ASP B N 1
ATOM 2939 C CA . ASP B 1 167 ? -5.738 82.312 12.273 1 31.2 167 ASP B CA 1
ATOM 2940 C C . ASP B 1 167 ? -5.652 83.812 12.703 1 31.2 167 ASP B C 1
ATOM 2942 O O . ASP B 1 167 ? -6.398 84.625 12.211 1 31.2 167 ASP B O 1
ATOM 2946 N N . ARG B 1 168 ? -4.922 84.375 13.688 1 32.22 168 ARG B N 1
ATOM 2947 C CA . ARG B 1 168 ? -5.387 85.688 14.172 1 32.22 168 ARG B CA 1
ATOM 2948 C C . ARG B 1 168 ? -5.07 86.812 13.172 1 32.22 168 ARG B C 1
ATOM 2950 O O . ARG B 1 168 ? -5.434 87.938 13.375 1 32.22 168 ARG B O 1
ATOM 2957 N N . MET B 1 169 ? -4.246 86.75 12.094 1 29.62 169 MET B N 1
ATOM 2958 C CA . MET B 1 169 ? -3.545 88 11.773 1 29.62 169 MET B CA 1
ATOM 2959 C C . MET B 1 169 ? -4.434 88.938 10.961 1 29.62 169 MET B C 1
ATOM 2961 O O . MET B 1 169 ? -3.984 89.938 10.508 1 29.62 169 MET B O 1
ATOM 2965 N N . SER B 1 170 ? -5.555 88.562 10.312 1 31.14 170 SER B N 1
ATOM 2966 C CA . SER B 1 170 ? -5.867 89.375 9.133 1 31.14 170 SER B CA 1
ATOM 2967 C C . SER B 1 170 ? -6.355 90.812 9.531 1 31.14 170 SER B C 1
ATOM 2969 O O . SER B 1 170 ? -7.508 90.938 9.938 1 31.14 170 SER B O 1
ATOM 2971 N N . SER B 1 171 ? -5.617 91.562 10.344 1 28.67 171 SER B N 1
ATOM 2972 C CA . SER B 1 171 ? -6.066 92.875 10.781 1 28.67 171 SER B CA 1
ATOM 2973 C C . SER B 1 171 ? -6.457 93.75 9.586 1 28.67 171 SER B C 1
ATOM 2975 O O . SER B 1 171 ? -6.105 93.438 8.445 1 28.67 171 SER B O 1
ATOM 2977 N N . SER B 1 172 ? -6.375 95.188 9.648 1 30.64 172 SER B N 1
ATOM 2978 C CA . SER B 1 172 ? -6.992 96.5 9.602 1 30.64 172 SER B CA 1
ATOM 2979 C C . SER B 1 172 ? -6.707 97.188 8.273 1 30.64 172 SER B C 1
ATOM 2981 O O . SER B 1 172 ? -5.629 97.75 8.086 1 30.64 172 SER B O 1
ATOM 2983 N N . ASN B 1 173 ? -6.914 96.688 7.051 1 27.64 173 ASN B N 1
ATOM 2984 C CA . ASN B 1 173 ? -6.578 97.312 5.789 1 27.64 173 ASN B CA 1
ATOM 2985 C C . ASN B 1 173 ? -7.402 98.625 5.578 1 27.64 173 ASN B C 1
ATOM 2987 O O . ASN B 1 173 ? -7.336 99.25 4.512 1 27.64 173 ASN B O 1
ATOM 2991 N N . HIS B 1 174 ? -8.617 98.812 6.125 1 30.67 174 HIS B N 1
ATOM 2992 C CA . HIS B 1 174 ? -9.555 99.625 5.305 1 30.67 174 HIS B CA 1
ATOM 2993 C C . HIS B 1 174 ? -9.117 101.062 5.176 1 30.67 174 HIS B C 1
ATOM 2995 O O . HIS B 1 174 ? -9.25 101.812 6.121 1 30.67 174 HIS B O 1
ATOM 3001 N N . LYS B 1 175 ? -7.977 101.438 4.676 1 28.83 175 LYS B N 1
ATOM 3002 C CA . LYS B 1 175 ? -7.617 102.875 4.586 1 28.83 175 LYS B CA 1
ATOM 3003 C C . LYS B 1 175 ? -8.578 103.625 3.67 1 28.83 175 LYS B C 1
ATOM 3005 O O . LYS B 1 175 ? -8.797 103.25 2.523 1 28.83 175 LYS B O 1
ATOM 3010 N N . TYR B 1 176 ? -9.57 104.625 4.164 1 28.28 176 TYR B N 1
ATOM 3011 C CA . TYR B 1 176 ? -10.641 105.562 3.838 1 28.28 176 TYR B CA 1
ATOM 3012 C C . TYR B 1 176 ? -10.148 106.625 2.867 1 28.28 176 TYR B C 1
ATOM 3014 O O . TYR B 1 176 ? -10.953 107.375 2.277 1 28.28 176 TYR B O 1
ATOM 3022 N N . GLY B 1 177 ? -8.844 107.062 2.783 1 27.34 177 GLY B N 1
ATOM 3023 C CA . GLY B 1 177 ? -8.758 108.5 2.582 1 27.34 177 GLY B CA 1
ATOM 3024 C C . GLY B 1 177 ? -9.375 108.938 1.275 1 27.34 177 GLY B C 1
ATOM 3025 O O . GLY B 1 177 ? -9.195 108.312 0.239 1 27.34 177 GLY B O 1
ATOM 3026 N N . LYS B 1 178 ? -10.445 109.812 1.246 1 31.8 178 LYS B N 1
ATOM 3027 C CA . LYS B 1 178 ? -11.398 110.562 0.468 1 31.8 178 LYS B CA 1
ATOM 3028 C C . LYS B 1 178 ? -10.68 111.562 -0.433 1 31.8 178 LYS B C 1
ATOM 3030 O O . LYS B 1 178 ? -11.305 112.5 -1.003 1 31.8 178 LYS B O 1
ATOM 3035 N N . ILE B 1 179 ? -9.406 111.562 -0.706 1 29.61 179 ILE B N 1
ATOM 3036 C CA . ILE B 1 179 ? -8.906 112.875 -1.15 1 29.61 179 ILE B CA 1
ATOM 3037 C C . ILE B 1 179 ? -9.672 113.312 -2.393 1 29.61 179 ILE B C 1
ATOM 3039 O O . ILE B 1 179 ? -9.898 112.5 -3.311 1 29.61 179 ILE B O 1
ATOM 3043 N N . HIS B 1 180 ? -10.258 114.688 -2.408 1 30.3 180 HIS B N 1
ATOM 3044 C CA . HIS B 1 180 ? -11.047 115.688 -3.049 1 30.3 180 HIS B CA 1
ATOM 3045 C C . HIS B 1 180 ? -10.672 115.875 -4.52 1 30.3 180 HIS B C 1
ATOM 3047 O O . HIS B 1 180 ? -11.539 115.875 -5.391 1 30.3 180 HIS B O 1
ATOM 3053 N N . SER B 1 181 ? -9.531 116.812 -4.797 1 31.19 181 SER B N 1
ATOM 3054 C CA . SER B 1 181 ? -9.516 118.062 -5.555 1 31.19 181 SER B CA 1
ATOM 3055 C C . SER B 1 181 ? -9.602 117.75 -7.055 1 31.19 181 SER B C 1
ATOM 3057 O O . SER B 1 181 ? -10.43 118.375 -7.75 1 31.19 181 SER B O 1
ATOM 3059 N N . ASP B 1 182 ? -8.43 117.875 -7.793 1 26.31 182 ASP B N 1
ATOM 3060 C CA . ASP B 1 182 ? -8.344 118.438 -9.141 1 26.31 182 ASP B CA 1
ATOM 3061 C C . ASP B 1 182 ? -8.914 117.438 -10.164 1 26.31 182 ASP B C 1
ATOM 3063 O O . ASP B 1 182 ? -8.719 116.25 -10.055 1 26.31 182 ASP B O 1
#

Sequence (364 aa):
MAHWSDYSLRGWLSFLAFMHIGLCLRSFFDPNFLFGKIFHTNIHKETVFIRYFGCYSISQAFILIQSAIHLYVLPLQTITIFLLILFIILILLESFYYCTLDFYGGTLLPFMMSIISLIWLILFHFVWKPWLRVEINEDIVKSGLLHSGHQSHHHNKRNKSQHRYPDRMSSSNHKYGKIHSDMAHWSDYSLRGWLSFLAFMHIGLCLRSFFDPNFLFGKIFHTNIHKETVFIRYFGCYSISQAFILIQSAIHLYVLPLQTITIFLLILFIILILLESFYYCTLDFYGGTLLPFMMSIISLIWLILFHFVWKPWLRVEINEDIVKSGLLHSGHQSHHHNKRNKSQHRYPDRMSSSNHKYGKIHSD

Foldseek 3Di:
DCPPLLVVLLVLLLVLLVLLQVVLVCLVPPVCCCCPFWFDVPDDRDPVVSVVSNVLSNVLSVLSNVCSVCVLDVVSLVVNLVVLVVLLVVLCCCCPPVVGTDCPGSCVVSNVSSVVSNVSSCCCCPPVVVVVVVVVVVVVVVVVVVVVVVVVVVVPVPPPPPPPDPPPPDPDDDPDDDDDDD/DCPPLLVVLLVLLLVLLVLLQVVLVCLVPPVCCCCPFWFDVPDDRDPVVSVVSNVLSNVLSVLSNVCSVCVLDVVSLVVNLVVLVVLLVVLCCCCPPVVGTDCPGSCVVSNVSSVVSNVSSCCCCPPPVVVVVVVVVVVVVVVVVVVVVVVVVVVVPPPPPPPPDPPPPPDDPPDPDPDDDD

Secondary structure (DSSP, 8-state):
---HHHHHHHHHHHHHHHHHH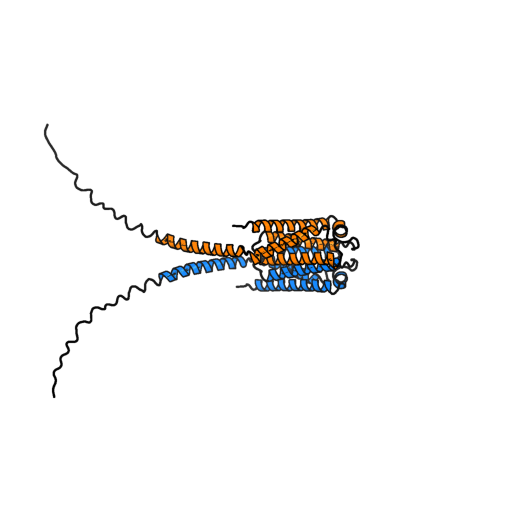HHHHHHHH-HHIIIIIIB-TTS---HHHHHHHHHHHHHHHHHHHHHHHTTT-HHHHHHHHHHHHHHHHHHHIIIIIS--B-TTSTTHHHHHHHHHHHHHHHIIIIII-HHHHHHHHHHHHHHHHHHHHHHHHHHTTSTTSS-------TTS----------/---HHHHHHHHHHHHHHHHHHHHHHHHHH-HHIIIIIIB-TTS---HHHHHHHHHHHHHHHHHHHHHHHTTT-HHHHHHHHHHHHHHHHHHHIIIIIS--B-TTSTTHHHHHHHHHHHHHHHIIIIII-HHHHHHHHHHHHHHHHHHHHHHHHHHTTSGGG------TT-------------

InterPro domains:
  IPR005352 Erg28 [PF03694] (9-119)
  IPR005352 Erg28 [PTHR15451] (7-123)

Organism: Dermatophagoides pteronyssinus (NCBI:txid6956)

Radius of gyration: 38.1 Å; Cα contacts (8 Å, |Δi|>4): 303; chains: 2; bounding b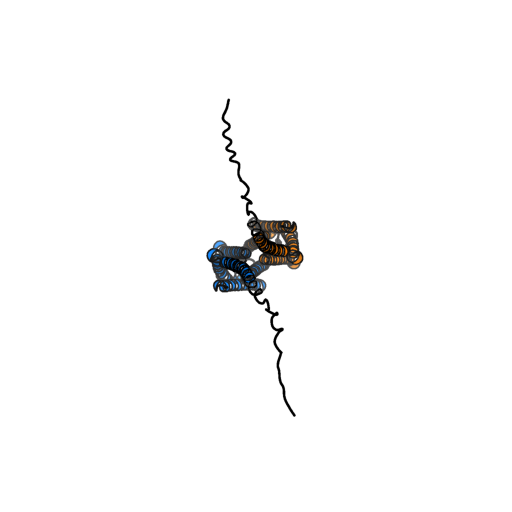ox: 39×145×116 Å

pLDDT: mean 74.77, std 22.41, range [24.45, 97.88]

Solvent-accessible surface area (backbone atoms only — not comparable to full-atom values): 20251 Å² total; per-residue (Å²): 126,86,49,73,66,53,57,50,50,29,48,50,32,41,50,48,17,50,48,25,42,49,51,23,50,41,33,73,73,31,64,57,43,47,37,62,43,31,23,45,67,86,50,78,88,46,68,69,48,41,52,53,50,25,52,48,25,43,49,52,17,52,51,29,44,51,35,36,73,44,66,80,40,58,74,47,44,52,49,51,48,51,50,40,51,51,51,50,51,49,51,50,39,32,34,70,71,68,60,45,32,44,62,88,30,78,54,36,59,57,47,54,50,39,54,53,50,45,54,48,50,48,42,44,62,73,68,61,36,59,61,60,52,51,56,53,47,50,51,49,51,52,50,45,49,55,50,50,58,58,53,59,63,64,64,64,69,68,69,69,72,70,78,75,77,83,71,76,71,82,73,75,70,90,68,91,79,94,80,88,90,131,125,86,51,73,67,53,58,51,50,29,50,51,32,41,50,46,16,51,48,25,44,49,52,22,51,41,32,72,73,31,64,57,44,45,36,60,44,32,23,45,67,86,50,77,90,48,70,68,48,40,54,52,50,25,52,48,24,44,52,53,17,52,51,29,42,50,34,36,74,44,65,82,40,59,74,47,44,52,50,50,49,51,51,42,51,52,52,50,51,50,52,49,40,32,33,70,70,67,60,46,31,44,61,86,30,78,55,36,60,58,46,53,48,38,54,52,50,44,54,48,49,48,42,46,62,72,67,62,36,59,62,60,54,50,54,52,47,51,52,48,52,53,51,46,50,55,50,51,58,58,53,61,64,64,63,68,71,67,71,74,75,69,81,76,78,83,72,79,72,84,73,88,72,84,80,74,85,72,90,83,84,133

Nearest PDB structures (foldseek):
  4rym-assembly1_A  TM=2.355E-01  e=9.071E+00  Bacillus cereus ATCC 14579